Protein AF-A0A1Y6BL45-F1 (afdb_monomer_lite)

Structure (mmCIF, N/CA/C/O backbone):
data_AF-A0A1Y6BL45-F1
#
_entry.id   AF-A0A1Y6BL45-F1
#
loop_
_atom_site.group_PDB
_atom_site.id
_atom_site.type_symbol
_atom_site.label_atom_id
_atom_site.label_alt_id
_atom_site.label_comp_id
_atom_site.label_asym_id
_atom_site.label_entity_id
_atom_site.label_seq_id
_atom_site.pdbx_PDB_ins_code
_atom_site.Cartn_x
_atom_site.Cartn_y
_atom_site.Cartn_z
_atom_site.occupancy
_atom_site.B_iso_or_equiv
_atom_site.auth_seq_id
_atom_site.auth_comp_id
_atom_site.auth_asym_id
_atom_site.auth_atom_id
_atom_site.pdbx_PDB_model_num
ATOM 1 N N . MET A 1 1 ? 9.717 56.671 12.452 1.00 47.94 1 MET A N 1
ATOM 2 C CA . MET A 1 1 ? 10.800 55.775 11.996 1.00 47.94 1 MET A CA 1
ATOM 3 C C . MET A 1 1 ? 10.303 55.073 10.747 1.00 47.94 1 MET A C 1
ATOM 5 O O . MET A 1 1 ? 9.364 54.299 10.843 1.00 47.94 1 MET A O 1
ATOM 9 N N . ALA A 1 2 ? 10.832 55.448 9.584 1.00 41.75 2 ALA A N 1
ATOM 10 C CA . ALA A 1 2 ? 10.416 54.940 8.279 1.00 41.75 2 ALA A CA 1
ATOM 11 C C . ALA A 1 2 ? 11.450 53.916 7.797 1.00 41.75 2 ALA A C 1
ATOM 13 O O . ALA A 1 2 ? 12.640 54.219 7.799 1.00 41.75 2 ALA A O 1
ATOM 14 N N . TRP A 1 3 ? 11.007 52.715 7.427 1.00 51.28 3 TRP A N 1
ATOM 15 C CA . TRP A 1 3 ? 11.849 51.693 6.804 1.00 51.28 3 TRP A CA 1
ATOM 16 C C . TRP A 1 3 ? 11.371 51.496 5.368 1.00 51.28 3 TRP A C 1
ATOM 18 O O . TRP A 1 3 ? 10.239 51.081 5.127 1.00 51.28 3 TRP A O 1
ATOM 28 N N . ALA A 1 4 ? 12.232 51.873 4.424 1.00 51.47 4 ALA A N 1
ATOM 29 C CA . ALA A 1 4 ? 12.021 51.726 2.995 1.00 51.47 4 ALA A CA 1
ATOM 30 C C . ALA A 1 4 ? 12.308 50.278 2.572 1.00 51.47 4 ALA A C 1
ATOM 32 O O . ALA A 1 4 ? 13.370 49.731 2.864 1.00 51.47 4 ALA A O 1
ATOM 33 N N . CYS A 1 5 ? 11.348 49.669 1.879 1.00 54.28 5 CYS A N 1
ATOM 34 C CA . CYS A 1 5 ? 11.477 48.359 1.252 1.00 54.28 5 CYS A CA 1
ATOM 35 C C . CYS A 1 5 ? 12.236 48.520 -0.075 1.00 54.28 5 CYS A C 1
ATOM 37 O O . CYS A 1 5 ? 11.722 49.120 -1.018 1.00 54.28 5 CYS A O 1
ATOM 39 N N . GLY A 1 6 ? 13.470 48.017 -0.137 1.00 54.47 6 GLY A N 1
ATOM 40 C CA . GLY A 1 6 ? 14.256 47.937 -1.366 1.00 54.47 6 GLY A CA 1
ATOM 41 C C . GLY A 1 6 ? 13.816 46.739 -2.204 1.00 54.47 6 GLY A C 1
ATOM 42 O O . GLY A 1 6 ? 14.068 45.595 -1.839 1.00 54.47 6 GLY A O 1
ATOM 43 N N . ILE A 1 7 ? 13.147 47.017 -3.319 1.00 55.38 7 ILE A N 1
ATOM 44 C CA . ILE A 1 7 ? 12.802 46.050 -4.361 1.00 55.38 7 ILE A CA 1
ATOM 45 C C . ILE A 1 7 ? 14.032 45.880 -5.262 1.00 55.38 7 ILE A C 1
ATOM 47 O O . ILE A 1 7 ? 14.427 46.827 -5.939 1.00 55.38 7 ILE A O 1
ATOM 51 N N . SER A 1 8 ? 14.609 44.679 -5.306 1.00 60.34 8 SER A N 1
ATOM 52 C CA . SER A 1 8 ? 15.601 44.301 -6.320 1.00 60.34 8 SER A CA 1
ATOM 53 C C . SER A 1 8 ? 14.941 43.411 -7.366 1.00 60.34 8 SER A C 1
ATOM 55 O O . SER A 1 8 ? 14.660 42.239 -7.124 1.00 60.34 8 SER A O 1
ATOM 57 N N . ILE A 1 9 ? 14.685 43.997 -8.533 1.00 54.69 9 ILE A N 1
ATOM 58 C CA . ILE A 1 9 ? 14.287 43.308 -9.761 1.00 54.69 9 ILE A CA 1
ATOM 59 C C . ILE A 1 9 ? 15.569 42.805 -10.429 1.00 54.69 9 ILE A C 1
ATOM 61 O O . ILE A 1 9 ? 16.424 43.610 -10.791 1.00 54.69 9 ILE A O 1
ATOM 65 N N . ILE A 1 10 ? 15.699 41.491 -10.622 1.00 63.72 10 ILE A N 1
ATOM 66 C CA . ILE A 1 10 ? 16.719 40.914 -11.504 1.00 63.72 10 ILE A CA 1
ATOM 67 C C . ILE A 1 10 ? 16.004 40.340 -12.728 1.00 63.72 10 ILE A C 1
ATOM 69 O O . ILE A 1 10 ? 15.349 39.304 -12.661 1.00 63.72 10 ILE A O 1
ATOM 73 N N . PHE A 1 11 ? 16.140 41.053 -13.845 1.00 46.44 11 PHE A N 1
ATOM 74 C CA . PHE A 1 11 ? 15.920 40.544 -15.194 1.00 46.44 11 PHE A CA 1
ATOM 75 C C . PHE A 1 11 ? 17.144 39.713 -15.596 1.00 46.44 11 PHE A C 1
ATOM 77 O O . PHE A 1 11 ? 18.255 40.241 -15.609 1.00 46.44 11 PHE A O 1
ATOM 84 N N . VAL A 1 12 ? 16.951 38.453 -15.988 1.00 56.84 12 VAL A N 1
ATOM 85 C CA . VAL A 1 12 ? 17.908 37.756 -16.858 1.00 56.84 12 VAL A CA 1
ATOM 86 C C . VAL A 1 12 ? 17.166 37.254 -18.085 1.00 56.84 12 VAL A C 1
ATOM 88 O O . VAL A 1 12 ? 16.150 36.568 -18.009 1.00 56.84 12 VAL A O 1
ATOM 91 N N . ILE A 1 13 ? 17.696 37.710 -19.209 1.00 52.06 13 ILE A N 1
ATOM 92 C CA . ILE A 1 13 ? 17.198 37.630 -20.570 1.00 52.06 13 ILE A CA 1
ATOM 93 C C . ILE A 1 13 ? 17.824 36.404 -21.252 1.00 52.06 13 ILE A C 1
ATOM 95 O O . ILE A 1 13 ? 19.014 36.150 -21.101 1.00 52.06 13 ILE A O 1
ATOM 99 N N . SER A 1 14 ? 16.990 35.717 -22.033 1.00 46.16 14 SER A N 1
ATOM 100 C CA . SER A 1 14 ? 17.266 34.941 -23.251 1.00 46.16 14 SER A CA 1
ATOM 101 C C . SER A 1 14 ? 18.351 33.862 -23.270 1.00 46.16 14 SER A C 1
ATOM 103 O O . SER A 1 14 ? 19.547 34.128 -23.252 1.00 46.16 14 SER A O 1
ATOM 105 N N . SER A 1 15 ? 17.916 32.654 -23.630 1.00 50.69 15 SER A N 1
ATOM 106 C CA . SER A 1 15 ? 18.547 31.898 -24.718 1.00 50.69 15 SER A CA 1
ATOM 107 C C . SER A 1 15 ? 17.477 31.090 -25.451 1.00 50.69 15 SER A C 1
ATOM 109 O O . SER A 1 15 ? 16.993 30.072 -24.966 1.00 50.69 15 SER A O 1
ATOM 111 N N . LEU A 1 16 ? 17.080 31.609 -26.615 1.00 48.19 16 LEU A N 1
ATOM 112 C CA . LEU A 1 16 ? 16.319 30.904 -27.641 1.00 48.19 16 LEU A CA 1
ATOM 113 C C . LEU A 1 16 ? 17.172 29.727 -28.128 1.00 48.19 16 LEU A C 1
ATOM 115 O O . LEU A 1 16 ? 18.200 29.934 -28.768 1.00 48.19 16 LEU A O 1
ATOM 119 N N . SER A 1 17 ? 16.761 28.504 -27.801 1.00 57.09 17 SER A N 1
ATOM 120 C CA . SER A 1 17 ? 17.328 27.297 -28.398 1.00 57.09 17 SER A CA 1
ATOM 121 C C . SER A 1 17 ? 16.535 26.981 -29.662 1.00 57.09 17 SER A C 1
ATOM 123 O O . SER A 1 17 ? 15.320 26.780 -29.618 1.00 57.09 17 SER A O 1
ATOM 125 N N . ALA A 1 18 ? 17.222 27.038 -30.799 1.00 48.94 18 ALA A N 1
ATOM 126 C CA . ALA A 1 18 ? 16.671 26.772 -32.115 1.00 48.94 18 ALA A CA 1
ATOM 127 C C . ALA A 1 18 ? 16.212 25.307 -32.220 1.00 48.94 18 ALA A C 1
ATOM 129 O O . ALA A 1 18 ? 17.002 24.382 -32.037 1.00 48.94 18 ALA A O 1
ATOM 130 N N . CYS A 1 19 ? 14.932 25.111 -32.542 1.00 42.84 19 CYS A N 1
ATOM 131 C CA . CYS A 1 19 ? 14.396 23.833 -32.994 1.00 42.84 19 CYS A CA 1
ATOM 132 C C . CYS A 1 19 ? 14.980 23.514 -34.375 1.00 42.84 19 CYS A C 1
ATOM 134 O O . CYS A 1 19 ? 14.659 24.182 -35.355 1.00 42.84 19 CYS A O 1
ATOM 136 N N . SER A 1 20 ? 15.836 22.497 -34.445 1.00 54.06 20 SER A N 1
ATOM 137 C CA . SER A 1 20 ? 16.185 21.837 -35.700 1.00 54.06 20 SER A CA 1
ATOM 138 C C . SER A 1 20 ? 15.159 20.731 -35.933 1.00 54.06 20 SER A C 1
ATOM 140 O O . SER A 1 20 ? 15.183 19.708 -35.249 1.00 54.06 20 SER A O 1
ATOM 142 N N . SER A 1 21 ? 14.222 20.963 -36.851 1.00 48.97 21 SER A N 1
ATOM 143 C CA . SER A 1 21 ? 13.273 19.952 -37.314 1.00 48.97 21 SER A CA 1
ATOM 144 C C . SER A 1 21 ? 14.018 18.921 -38.157 1.00 48.97 21 SER A C 1
ATOM 146 O O . SER A 1 21 ? 14.337 19.172 -39.316 1.00 48.97 21 SER A O 1
ATOM 148 N N . GLN A 1 22 ? 14.320 17.769 -37.562 1.00 52.94 22 GLN A N 1
ATOM 149 C CA . GLN A 1 22 ? 14.785 16.595 -38.288 1.00 52.94 22 GLN A CA 1
ATOM 150 C C . GLN A 1 22 ? 13.565 15.732 -38.619 1.00 52.94 22 GLN A C 1
ATOM 152 O O . GLN A 1 22 ? 13.025 15.022 -37.771 1.00 52.94 22 GLN A O 1
ATOM 157 N N . GLU A 1 23 ? 13.100 15.872 -39.857 1.00 48.44 23 GLU A N 1
ATOM 158 C CA . GLU A 1 23 ? 12.029 15.085 -40.459 1.00 48.44 23 GLU A CA 1
ATOM 159 C C . GLU A 1 23 ? 12.458 13.611 -40.474 1.00 48.44 23 GLU A C 1
ATOM 161 O O . GLU A 1 23 ? 13.410 13.227 -41.153 1.00 48.44 23 GLU A O 1
ATOM 166 N N . SER A 1 24 ? 11.823 12.803 -39.627 1.00 60.31 24 SER A N 1
ATOM 167 C CA . SER A 1 24 ? 12.041 11.357 -39.589 1.00 60.31 24 SER A CA 1
ATOM 168 C C . SER A 1 24 ? 11.111 10.703 -40.613 1.00 60.31 24 SER A C 1
ATOM 170 O O . SER A 1 24 ? 9.937 11.080 -40.660 1.00 60.31 24 SER A O 1
ATOM 172 N N . PRO A 1 25 ? 11.590 9.752 -41.433 1.00 69.50 25 PRO A N 1
ATOM 173 C CA . PRO A 1 25 ? 10.725 9.046 -42.369 1.00 69.50 25 PRO A CA 1
ATOM 174 C C . PRO A 1 25 ? 9.651 8.245 -41.610 1.00 69.50 25 PRO A C 1
ATOM 176 O O . PRO A 1 25 ? 9.906 7.794 -40.487 1.00 69.50 25 PRO A O 1
ATOM 179 N N . PRO A 1 26 ? 8.450 8.083 -42.193 1.00 69.25 26 PRO A N 1
ATOM 180 C CA . PRO A 1 26 ? 7.368 7.341 -41.561 1.00 69.25 26 PRO A CA 1
ATOM 181 C C . PRO A 1 26 ? 7.764 5.866 -41.368 1.00 69.25 26 PRO A C 1
ATOM 183 O O . PRO A 1 26 ? 8.442 5.303 -42.230 1.00 69.25 26 PRO A O 1
ATOM 186 N N . PRO A 1 27 ? 7.364 5.235 -40.250 1.00 63.47 27 PRO A N 1
ATOM 187 C CA . PRO A 1 27 ? 7.584 3.812 -40.040 1.00 63.47 27 PRO A CA 1
ATOM 188 C C . PRO A 1 27 ? 6.750 2.996 -41.034 1.00 63.47 27 PRO A C 1
ATOM 190 O O . PRO A 1 27 ? 5.564 3.265 -41.221 1.00 63.47 27 PRO A O 1
ATOM 193 N N . GLU A 1 28 ? 7.381 2.003 -41.660 1.00 60.72 28 GLU A N 1
ATOM 194 C CA . GLU A 1 28 ? 6.700 0.984 -42.460 1.00 60.72 28 GLU A CA 1
ATOM 195 C C . GLU A 1 28 ? 5.692 0.229 -41.581 1.00 60.72 28 GLU A C 1
ATOM 197 O O . GLU A 1 28 ? 6.029 -0.271 -40.504 1.00 60.72 28 GLU A O 1
ATOM 202 N N . GLU A 1 29 ? 4.438 0.184 -42.029 1.00 61.09 29 GLU A N 1
ATOM 203 C CA . GLU A 1 29 ? 3.384 -0.595 -41.390 1.00 61.09 29 GLU A CA 1
ATOM 204 C C . GLU A 1 29 ? 3.680 -2.097 -41.550 1.00 61.09 29 GLU A C 1
ATOM 206 O O . GLU A 1 29 ? 3.978 -2.547 -42.660 1.00 61.09 29 GLU A O 1
ATOM 211 N N . PRO A 1 30 ? 3.583 -2.909 -40.483 1.00 48.97 30 PRO A N 1
ATOM 212 C CA . PRO A 1 30 ? 3.602 -4.354 -40.629 1.00 48.97 30 PRO A CA 1
ATOM 213 C C . PRO A 1 30 ? 2.316 -4.811 -41.327 1.00 48.97 30 PRO A C 1
ATOM 215 O O . PRO A 1 30 ? 1.214 -4.639 -40.805 1.00 48.97 30 PRO A O 1
ATOM 218 N N . SER A 1 31 ? 2.472 -5.408 -42.509 1.00 51.44 31 SER A N 1
ATOM 219 C CA . SER A 1 31 ? 1.412 -6.108 -43.229 1.00 51.44 31 SER A CA 1
ATOM 220 C C . SER A 1 31 ? 0.860 -7.239 -42.362 1.00 51.44 31 SER A C 1
ATOM 222 O O . SER A 1 31 ? 1.587 -8.165 -42.002 1.00 51.44 31 SER A O 1
ATOM 224 N N . PHE A 1 32 ? -0.421 -7.139 -42.017 1.00 49.56 32 PHE A N 1
ATOM 225 C CA . PHE A 1 32 ? -1.163 -8.128 -41.244 1.00 49.56 32 PHE A CA 1
ATOM 226 C C . PHE A 1 32 ? -1.849 -9.098 -42.216 1.00 49.56 32 PHE A C 1
ATOM 228 O O . PHE A 1 32 ? -3.053 -9.022 -42.438 1.00 49.56 32 PHE A O 1
ATOM 235 N N . GLU A 1 33 ? -1.065 -9.971 -42.839 1.00 54.59 33 GLU A N 1
ATOM 236 C CA . GLU A 1 33 ? -1.575 -11.157 -43.526 1.00 54.59 33 GLU A CA 1
ATOM 237 C C . GLU A 1 33 ? -0.877 -12.380 -42.922 1.00 54.59 33 GLU A C 1
ATOM 239 O O . GLU A 1 33 ? 0.324 -12.351 -42.658 1.00 54.59 33 GLU A O 1
ATOM 244 N N . ASP A 1 34 ? -1.681 -13.415 -42.681 1.00 49.78 34 ASP A N 1
ATOM 245 C CA . ASP A 1 34 ? -1.347 -14.744 -42.163 1.00 49.78 34 ASP A CA 1
ATOM 246 C C . ASP A 1 34 ? -1.156 -14.887 -40.642 1.00 49.78 34 ASP A C 1
ATOM 248 O O . ASP A 1 34 ? -0.055 -14.779 -40.106 1.00 49.78 34 ASP A O 1
ATOM 252 N N . LEU A 1 35 ? -2.249 -15.236 -39.945 1.00 47.53 35 LEU A N 1
ATOM 253 C CA . LEU A 1 35 ? -2.352 -16.491 -39.175 1.00 47.53 35 LEU A CA 1
ATOM 254 C C . LEU A 1 35 ? -3.764 -16.641 -38.585 1.00 47.53 35 LEU A C 1
ATOM 256 O O . LEU A 1 35 ? -4.031 -16.348 -37.419 1.00 47.53 35 LEU A O 1
ATOM 260 N N . ASP A 1 36 ? -4.660 -17.121 -39.442 1.00 45.19 36 ASP A N 1
ATOM 261 C CA . ASP A 1 36 ? -5.840 -17.876 -39.039 1.00 45.19 36 ASP A CA 1
ATOM 262 C C . ASP A 1 36 ? -5.438 -19.235 -38.434 1.00 45.19 36 ASP A C 1
ATOM 264 O O . ASP A 1 36 ? -4.413 -19.819 -38.790 1.00 45.19 36 ASP A O 1
ATOM 268 N N . ALA A 1 37 ? -6.347 -19.756 -37.606 1.00 46.09 37 ALA A N 1
ATOM 269 C CA . ALA A 1 37 ? -6.476 -21.141 -37.144 1.00 46.09 37 ALA A CA 1
ATOM 270 C C . ALA A 1 37 ? -5.586 -21.611 -35.974 1.00 46.09 37 ALA A C 1
ATOM 272 O O . ALA A 1 37 ? -4.459 -22.062 -36.151 1.00 46.09 37 ALA A O 1
ATOM 273 N N . ALA A 1 38 ? -6.189 -21.648 -34.780 1.00 42.09 38 ALA A N 1
ATOM 274 C CA . ALA A 1 38 ? -6.326 -22.882 -33.995 1.00 42.09 38 ALA A CA 1
ATOM 275 C C . ALA A 1 38 ? -7.310 -22.648 -32.837 1.00 42.09 38 ALA A C 1
ATOM 277 O O . ALA A 1 38 ? -6.950 -22.261 -31.727 1.00 42.09 38 ALA A O 1
ATOM 278 N N . GLU A 1 39 ? -8.580 -22.860 -33.157 1.00 48.09 39 GLU A N 1
ATOM 279 C CA . GLU A 1 39 ? -9.655 -23.166 -32.227 1.00 48.09 39 GLU A CA 1
ATOM 280 C C . GLU A 1 39 ? -9.475 -24.622 -31.774 1.00 48.09 39 GLU A C 1
ATOM 282 O O . GLU A 1 39 ? -9.630 -25.531 -32.581 1.00 48.09 39 GLU A O 1
ATOM 287 N N . GLU A 1 40 ? -9.149 -24.855 -30.503 1.00 47.88 40 GLU A N 1
ATOM 288 C CA . GLU A 1 40 ? -9.497 -26.108 -29.828 1.00 47.88 40 GLU A CA 1
ATOM 289 C C . GLU A 1 40 ? -10.060 -25.774 -28.447 1.00 47.88 40 GLU A C 1
ATOM 291 O O . GLU A 1 40 ? -9.379 -25.275 -27.549 1.00 47.88 40 GLU A O 1
ATOM 296 N N . ALA A 1 41 ? -11.366 -25.995 -28.334 1.00 40.09 41 ALA A N 1
ATOM 297 C CA . ALA A 1 41 ? -12.114 -25.994 -27.097 1.00 40.09 41 ALA A CA 1
ATOM 298 C C . ALA A 1 41 ? -11.750 -27.241 -26.282 1.00 40.09 41 ALA A C 1
ATOM 300 O O . ALA A 1 41 ? -11.795 -28.353 -26.804 1.00 40.09 41 ALA A O 1
ATOM 301 N N . ASP A 1 42 ? -11.456 -27.056 -24.997 1.00 40.66 42 ASP A N 1
ATOM 302 C CA . ASP A 1 42 ? -11.377 -28.146 -24.025 1.00 40.66 42 ASP A CA 1
ATOM 303 C C . ASP A 1 42 ? -12.703 -28.200 -23.236 1.00 40.66 42 ASP A C 1
ATOM 305 O O . ASP A 1 42 ? -13.022 -27.242 -22.518 1.00 40.66 42 ASP A O 1
ATOM 309 N N . PRO A 1 43 ? -13.533 -29.251 -23.394 1.00 48.94 43 PRO A N 1
ATOM 310 C CA . PRO A 1 43 ? -14.798 -29.396 -22.697 1.00 48.94 43 PRO A CA 1
ATOM 311 C C . PRO A 1 43 ? -14.617 -30.334 -21.501 1.00 48.94 43 PRO A C 1
ATOM 313 O O . PRO A 1 43 ? -14.815 -31.542 -21.615 1.00 48.94 43 PRO A O 1
ATOM 316 N N . LEU A 1 44 ? -14.260 -29.800 -20.334 1.00 39.53 44 LEU A N 1
ATOM 317 C CA . LEU A 1 44 ? -14.290 -30.586 -19.098 1.00 39.53 44 LEU A CA 1
ATOM 318 C C . LEU A 1 44 ? -14.370 -29.688 -17.865 1.00 39.53 44 LEU A C 1
ATOM 320 O O . LEU A 1 44 ? -13.356 -29.277 -17.310 1.00 39.53 44 LEU A O 1
ATOM 324 N N . LEU A 1 45 ? -15.606 -29.379 -17.464 1.00 39.59 45 LEU A N 1
ATOM 325 C CA . LEU A 1 45 ? -16.091 -29.349 -16.075 1.00 39.59 45 LEU A CA 1
ATOM 326 C C . LEU A 1 45 ? -17.556 -28.883 -16.080 1.00 39.59 45 LEU A C 1
ATOM 328 O O . LEU A 1 45 ? -17.900 -27.798 -15.615 1.00 39.59 45 LEU A O 1
ATOM 332 N N . GLU A 1 46 ? -18.425 -29.723 -16.641 1.00 41.88 46 GLU A N 1
ATOM 333 C CA . GLU A 1 46 ? -19.789 -29.808 -16.130 1.00 41.88 46 GLU A CA 1
ATOM 334 C C . GLU A 1 46 ? -19.762 -30.560 -14.791 1.00 41.88 46 GLU A C 1
ATOM 336 O O . GLU A 1 46 ? -18.907 -31.417 -14.564 1.00 41.88 46 GLU A O 1
ATOM 341 N N . ASP A 1 47 ? -20.746 -30.235 -13.955 1.00 40.88 47 ASP A N 1
ATOM 342 C CA . ASP A 1 47 ? -21.228 -31.031 -12.825 1.00 40.88 47 ASP A CA 1
ATOM 343 C C . ASP A 1 47 ? -20.644 -30.746 -11.428 1.00 40.88 47 ASP A C 1
ATOM 345 O O . ASP A 1 47 ? -19.901 -31.540 -10.863 1.00 40.88 47 ASP A O 1
ATOM 349 N N . ILE A 1 48 ? -21.057 -29.614 -10.833 1.00 41.72 48 ILE A N 1
ATOM 350 C CA . ILE A 1 48 ? -21.473 -29.555 -9.414 1.00 41.72 48 ILE A CA 1
ATOM 351 C C . ILE A 1 48 ? -22.642 -28.562 -9.304 1.00 41.72 48 ILE A C 1
ATOM 353 O O . ILE A 1 48 ? -22.534 -27.470 -8.743 1.00 41.72 48 ILE A O 1
ATOM 357 N N . THR A 1 49 ? -23.784 -28.930 -9.873 1.00 39.19 49 THR A N 1
ATOM 358 C CA . THR A 1 49 ? -25.083 -28.405 -9.439 1.00 39.19 49 THR A CA 1
ATOM 359 C C . THR A 1 49 ? -25.750 -29.471 -8.597 1.00 39.19 49 THR A C 1
ATOM 361 O O . THR A 1 49 ? -26.619 -30.174 -9.087 1.00 39.19 49 THR A O 1
ATOM 364 N N . GLU A 1 50 ? -25.366 -29.582 -7.326 1.00 36.06 50 GLU A N 1
ATOM 365 C CA . GLU A 1 50 ? -26.231 -30.214 -6.334 1.00 36.06 50 GLU A CA 1
ATOM 366 C C . GLU A 1 50 ? -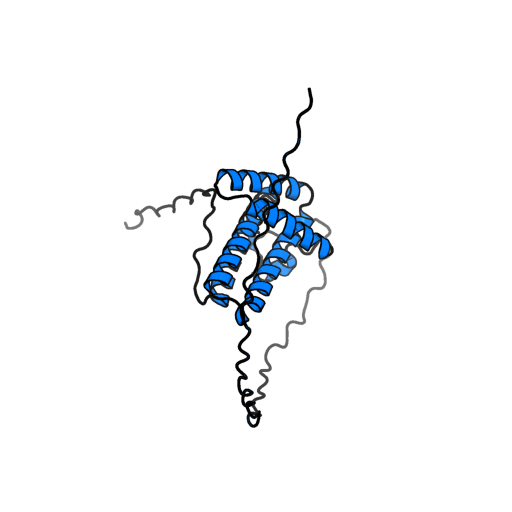25.907 -29.744 -4.908 1.00 36.06 50 GLU A C 1
ATOM 368 O O . GLU A 1 50 ? -24.796 -29.872 -4.401 1.00 36.06 50 GLU A O 1
ATOM 373 N N . THR A 1 51 ? -26.963 -29.250 -4.258 1.00 37.31 51 THR A N 1
ATOM 374 C CA . THR A 1 51 ? -27.186 -29.297 -2.806 1.00 37.31 51 THR A CA 1
ATOM 375 C C . THR A 1 51 ? -26.454 -28.287 -1.911 1.00 37.31 51 THR A C 1
ATOM 377 O O . THR A 1 51 ? -25.545 -28.641 -1.174 1.00 37.31 51 THR A O 1
ATOM 380 N N . VAL A 1 52 ? -26.988 -27.060 -1.818 1.00 33.00 52 VAL A N 1
ATOM 381 C CA . VAL A 1 52 ? -27.169 -26.390 -0.509 1.00 33.00 52 VAL A CA 1
ATOM 382 C C . VAL A 1 52 ? -28.528 -25.685 -0.505 1.00 33.00 52 VAL A C 1
ATOM 384 O O . VAL A 1 52 ? -28.653 -24.488 -0.747 1.00 33.00 52 VAL A O 1
ATOM 387 N N . THR A 1 53 ? -29.581 -26.459 -0.253 1.00 34.94 53 THR A N 1
ATOM 388 C CA . THR A 1 53 ? -30.774 -25.939 0.422 1.00 34.94 53 THR A CA 1
ATOM 389 C C . THR A 1 53 ? -30.677 -26.324 1.894 1.00 34.94 53 THR A C 1
ATOM 391 O O . THR A 1 53 ? -30.196 -27.404 2.221 1.00 34.94 53 THR A O 1
ATOM 394 N N . SER A 1 54 ? -31.192 -25.445 2.753 1.00 31.19 54 SER A N 1
ATOM 395 C CA . SER A 1 54 ? -31.383 -25.619 4.199 1.00 31.19 54 SER A CA 1
ATOM 396 C C . SER A 1 54 ? -30.179 -25.311 5.094 1.00 31.19 54 SER A C 1
ATOM 398 O O . SER A 1 54 ? -29.201 -26.047 5.154 1.00 31.19 54 SER A O 1
ATOM 400 N N . GLY A 1 55 ? -30.314 -24.227 5.859 1.00 29.25 55 GLY A N 1
ATOM 401 C CA . GLY A 1 55 ? -29.398 -23.878 6.941 1.00 29.25 55 GLY A CA 1
ATOM 402 C C . GLY A 1 55 ? -29.524 -22.439 7.429 1.00 29.25 55 GLY A C 1
ATOM 403 O O . GLY A 1 55 ? -28.516 -21.818 7.740 1.00 29.25 55 GLY A O 1
ATOM 404 N N . ALA A 1 56 ? -30.736 -21.878 7.467 1.00 39.22 56 ALA A N 1
ATOM 405 C CA . ALA A 1 56 ? -30.991 -20.659 8.225 1.00 39.22 56 ALA A CA 1
ATOM 406 C C . ALA A 1 56 ? -30.928 -21.002 9.722 1.00 39.22 56 ALA A C 1
ATOM 408 O O . ALA A 1 56 ? -31.954 -21.275 10.337 1.00 39.22 56 ALA A O 1
ATOM 409 N N . ASN A 1 57 ? -29.718 -21.024 10.280 1.00 34.25 57 ASN A N 1
ATOM 410 C CA . ASN A 1 57 ? -29.505 -21.041 11.720 1.00 34.25 57 ASN A CA 1
ATOM 411 C C . ASN A 1 57 ? -29.133 -19.627 12.169 1.00 34.25 57 ASN A C 1
ATOM 413 O O . ASN A 1 57 ? -28.311 -18.944 11.563 1.00 34.25 57 ASN A O 1
ATOM 417 N N . ASN A 1 58 ? -29.855 -19.179 13.186 1.00 41.94 58 ASN A N 1
ATOM 418 C CA . ASN A 1 58 ? -30.087 -17.793 13.567 1.00 41.94 58 ASN A CA 1
ATOM 419 C C . ASN A 1 58 ? -29.134 -17.311 14.667 1.00 41.94 58 ASN A C 1
ATOM 421 O O . ASN A 1 58 ? -29.497 -16.439 15.447 1.00 41.94 58 ASN A O 1
ATOM 425 N N . ASP A 1 59 ? -27.919 -17.844 14.729 1.00 33.66 59 ASP A N 1
ATOM 426 C CA . ASP A 1 59 ? -26.986 -17.549 15.810 1.00 33.66 59 ASP A CA 1
ATOM 427 C C . ASP A 1 59 ? -25.648 -17.155 15.187 1.00 33.66 59 ASP A C 1
ATOM 429 O O . ASP A 1 59 ? -25.158 -17.837 14.293 1.00 33.66 59 ASP A O 1
ATOM 433 N N . GLY A 1 60 ? -25.098 -16.006 15.591 1.00 37.28 60 GLY A N 1
ATOM 434 C CA . GLY A 1 60 ? -23.889 -15.398 15.027 1.00 37.28 60 GLY A CA 1
ATOM 435 C C . GLY A 1 60 ? -22.629 -16.237 15.237 1.00 37.28 60 GLY A C 1
ATOM 436 O O . GLY A 1 60 ? -21.766 -15.882 16.038 1.00 37.28 60 GLY A O 1
ATOM 437 N N . GLU A 1 61 ? -22.528 -17.342 14.509 1.00 34.44 61 GLU A N 1
ATOM 438 C CA . GLU A 1 61 ? -21.415 -18.271 14.553 1.00 34.44 61 GLU A CA 1
ATOM 439 C C . GLU A 1 61 ? -20.237 -17.687 13.766 1.00 34.44 61 GLU A C 1
ATOM 441 O O . GLU A 1 61 ? -20.272 -17.468 12.552 1.00 34.44 61 GLU A O 1
ATOM 446 N N . ILE A 1 62 ? -19.190 -17.351 14.513 1.00 37.56 62 ILE A N 1
ATOM 447 C CA . ILE A 1 62 ? -17.928 -16.829 14.004 1.00 37.56 62 ILE A CA 1
ATOM 448 C C . ILE A 1 62 ? -17.191 -18.001 13.356 1.00 37.56 62 ILE A C 1
ATOM 450 O O . ILE A 1 62 ? -16.660 -18.863 14.049 1.00 37.56 62 ILE A O 1
ATOM 454 N N . ILE A 1 63 ? -17.150 -18.038 12.024 1.00 41.97 63 ILE A N 1
ATOM 455 C CA . ILE A 1 63 ? -16.405 -19.074 11.300 1.00 41.97 63 ILE A CA 1
ATOM 456 C C . ILE A 1 63 ? -14.903 -18.888 11.562 1.00 41.97 63 ILE A C 1
ATOM 458 O O . ILE A 1 63 ? -14.355 -17.795 11.362 1.00 41.97 63 ILE A O 1
ATOM 462 N N . HIS A 1 64 ? -14.241 -19.955 12.012 1.00 35.53 64 HIS A N 1
ATOM 463 C CA . HIS A 1 64 ? -12.835 -19.923 12.392 1.00 35.53 64 HIS A CA 1
ATOM 464 C C . HIS A 1 64 ? -11.899 -19.843 11.164 1.00 35.53 64 HIS A C 1
ATOM 466 O O . HIS A 1 64 ? -12.163 -20.462 10.133 1.00 35.53 64 HIS A O 1
ATOM 472 N N . PRO A 1 65 ? -10.792 -19.072 11.237 1.00 38.22 65 PRO A N 1
ATOM 473 C CA . PRO A 1 65 ? -9.926 -18.779 10.085 1.00 38.22 65 PRO A CA 1
ATOM 474 C C . PRO A 1 65 ? -9.164 -19.983 9.517 1.00 38.22 65 PRO A C 1
ATOM 476 O O . PRO A 1 65 ? -8.603 -19.892 8.428 1.00 38.22 65 PRO A O 1
ATOM 479 N N . GLU A 1 66 ? -9.105 -21.076 10.268 1.00 37.06 66 GLU A N 1
ATOM 480 C CA . GLU A 1 66 ? -8.268 -22.242 9.983 1.00 37.06 66 GLU A CA 1
ATOM 481 C C . GLU A 1 66 ? -8.915 -23.177 8.943 1.00 37.06 66 GLU A C 1
ATOM 483 O O . GLU A 1 66 ? -8.220 -23.963 8.305 1.00 37.06 66 GLU A O 1
ATOM 488 N N . ASP A 1 67 ? -10.214 -22.999 8.677 1.00 40.75 67 ASP A N 1
ATOM 489 C CA . ASP A 1 67 ? -11.009 -23.824 7.758 1.00 40.75 67 ASP A CA 1
ATOM 490 C C . ASP A 1 67 ? -11.178 -23.216 6.343 1.00 40.75 67 ASP A C 1
ATOM 492 O O . ASP A 1 67 ? -11.935 -23.734 5.518 1.00 40.75 67 ASP A O 1
ATOM 496 N N . MET A 1 68 ? -10.513 -22.096 6.016 1.00 42.03 68 MET A N 1
ATOM 497 C CA . MET A 1 68 ? -10.832 -21.304 4.811 1.00 42.03 68 MET A CA 1
ATOM 498 C C . MET A 1 68 ? -9.822 -21.427 3.653 1.00 42.03 68 MET A C 1
ATOM 500 O O . MET A 1 68 ? -8.614 -21.269 3.814 1.00 42.03 68 MET A O 1
ATOM 504 N N . LYS A 1 69 ? -10.337 -21.638 2.428 1.00 44.78 69 LYS A N 1
ATOM 505 C CA . LYS A 1 69 ? -9.546 -21.768 1.183 1.00 44.78 69 LYS A CA 1
ATOM 506 C C . LYS A 1 69 ? -8.989 -20.413 0.678 1.00 44.78 69 LYS A C 1
ATOM 508 O O . LYS A 1 69 ? -9.570 -19.368 0.960 1.00 44.78 69 LYS A O 1
ATOM 513 N N . PRO A 1 70 ? -7.932 -20.374 -0.156 1.00 43.62 70 PRO A N 1
ATOM 514 C CA . PRO A 1 70 ? -7.268 -19.124 -0.577 1.00 43.62 70 PRO A CA 1
ATOM 515 C C . PRO A 1 70 ? -8.126 -18.105 -1.359 1.00 43.62 70 PRO A C 1
ATOM 517 O O . PRO A 1 70 ? -7.850 -16.909 -1.322 1.00 43.62 70 PRO A O 1
ATOM 520 N N . TRP A 1 71 ? -9.197 -18.528 -2.040 1.00 43.75 71 TRP A N 1
ATOM 521 C CA . TRP A 1 71 ? -10.101 -17.623 -2.776 1.00 43.75 71 TRP A CA 1
ATOM 522 C C . TRP A 1 71 ? -11.119 -16.892 -1.874 1.00 43.75 71 TRP A C 1
ATOM 524 O O . TRP A 1 71 ? -11.835 -15.995 -2.325 1.00 43.75 71 TRP A O 1
ATOM 534 N N . THR A 1 72 ? -11.131 -17.205 -0.575 1.00 44.06 72 THR A N 1
ATOM 535 C CA . THR A 1 72 ? -12.038 -16.633 0.439 1.00 44.06 72 THR A CA 1
ATOM 536 C C . THR A 1 72 ? -11.703 -15.178 0.801 1.00 44.06 72 THR A C 1
ATOM 538 O O . THR A 1 72 ? -12.486 -14.505 1.469 1.00 44.06 72 THR A O 1
ATOM 541 N N . LEU A 1 73 ? -10.609 -14.617 0.268 1.00 43.28 73 LEU A N 1
ATOM 542 C CA . LEU A 1 73 ? -10.342 -13.169 0.280 1.00 43.28 73 LEU A CA 1
ATOM 543 C C . LEU A 1 73 ? -11.492 -12.356 -0.339 1.00 43.28 73 LEU A C 1
ATOM 545 O O . LEU A 1 73 ? -11.751 -11.232 0.083 1.00 43.28 73 LEU A O 1
ATOM 549 N N . LYS A 1 74 ? -12.230 -12.954 -1.284 1.00 43.09 74 LYS A N 1
ATOM 550 C CA . LYS A 1 74 ? -13.432 -12.368 -1.893 1.00 43.09 74 LYS A CA 1
ATOM 551 C C . LYS A 1 74 ? -14.641 -12.336 -0.942 1.00 43.09 74 LYS A C 1
ATOM 553 O O . LYS A 1 74 ? -15.578 -11.589 -1.195 1.00 43.09 74 LYS A O 1
ATOM 558 N N . ALA A 1 75 ? -14.623 -13.121 0.138 1.00 39.34 75 ALA A N 1
ATOM 559 C CA . ALA A 1 75 ? -15.714 -13.239 1.108 1.00 39.34 75 ALA A CA 1
ATOM 560 C C . ALA A 1 75 ? -15.394 -12.591 2.469 1.00 39.34 75 ALA A C 1
ATOM 562 O O . ALA A 1 75 ? -16.307 -12.153 3.163 1.00 39.34 75 ALA A O 1
ATOM 563 N N . MET A 1 76 ? -14.115 -12.476 2.849 1.00 41.34 76 MET A N 1
ATOM 564 C CA . MET A 1 76 ? -13.743 -12.144 4.229 1.00 41.34 76 MET A CA 1
ATOM 565 C C . MET A 1 76 ? -14.070 -10.716 4.690 1.00 41.34 76 MET A C 1
ATOM 567 O O . MET A 1 76 ? -14.132 -10.505 5.898 1.00 41.34 76 MET A O 1
ATOM 571 N N . VAL A 1 77 ? -14.300 -9.741 3.801 1.00 47.69 77 VAL A N 1
ATOM 572 C CA . VAL A 1 77 ? -14.667 -8.370 4.224 1.00 47.69 77 VAL A CA 1
ATOM 573 C C . VAL A 1 77 ? -15.536 -7.624 3.191 1.00 47.69 77 VAL A C 1
ATOM 575 O O . VAL A 1 77 ? -15.443 -6.417 3.005 1.00 47.69 77 VAL A O 1
ATOM 578 N N . MET A 1 78 ? -16.422 -8.334 2.493 1.00 49.16 78 MET A N 1
ATOM 579 C CA . MET A 1 78 ? -17.391 -7.711 1.569 1.00 49.16 78 MET A CA 1
ATOM 580 C C . MET A 1 78 ? -18.798 -7.612 2.180 1.00 49.16 78 MET A C 1
ATOM 582 O O . MET A 1 78 ? -19.792 -7.581 1.462 1.00 49.16 78 MET A O 1
ATOM 586 N N . THR A 1 79 ? -18.909 -7.582 3.511 1.00 48.56 79 THR A N 1
ATOM 587 C CA . THR A 1 79 ? -20.201 -7.473 4.214 1.00 48.56 79 THR A CA 1
ATOM 588 C C . THR A 1 79 ? -20.686 -6.028 4.349 1.00 48.56 79 THR A C 1
ATOM 590 O O . THR A 1 79 ? -21.882 -5.789 4.494 1.00 48.56 79 THR A O 1
ATOM 593 N N . ALA A 1 80 ? -19.779 -5.050 4.265 1.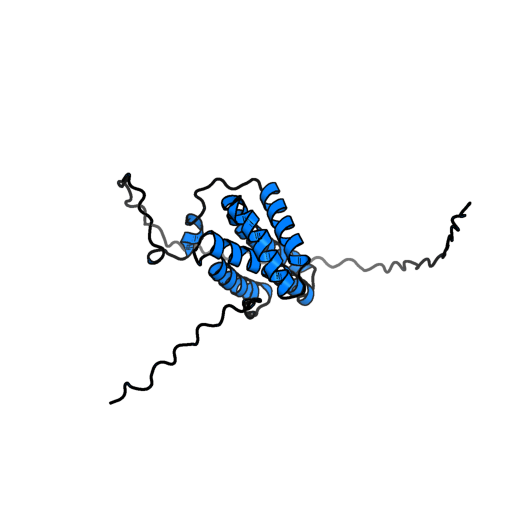00 59.84 80 ALA A N 1
ATOM 594 C CA . ALA A 1 80 ? -20.102 -3.628 4.295 1.00 59.84 80 ALA A CA 1
ATOM 595 C C . ALA A 1 80 ? -20.100 -3.033 2.882 1.00 59.84 80 ALA A C 1
ATOM 597 O O . ALA A 1 80 ? -19.211 -3.318 2.078 1.00 59.84 80 ALA A O 1
ATOM 598 N N . LYS A 1 81 ? -21.069 -2.156 2.593 1.00 77.56 81 LYS A N 1
ATOM 599 C CA . LYS A 1 81 ? -21.152 -1.439 1.315 1.00 77.56 81 LYS A CA 1
ATOM 600 C C . LYS A 1 81 ? -19.834 -0.702 1.042 1.00 77.56 81 LYS A C 1
ATOM 602 O O . LYS A 1 81 ? -19.400 0.109 1.859 1.00 77.56 81 LYS A O 1
ATOM 607 N N . LYS A 1 82 ? -19.224 -0.976 -0.116 1.00 81.81 82 LYS A N 1
ATOM 608 C CA . LYS A 1 82 ? -18.020 -0.282 -0.590 1.00 81.81 82 LYS A CA 1
ATOM 609 C C . LYS A 1 82 ? -18.273 1.239 -0.617 1.00 81.81 82 LYS A C 1
ATOM 611 O O . LYS A 1 82 ? -19.275 1.652 -1.213 1.00 81.81 82 LYS A O 1
ATOM 616 N N . PRO A 1 83 ? -17.402 2.066 -0.007 1.00 87.69 83 PRO A N 1
ATOM 617 C CA . PRO A 1 83 ? -17.470 3.518 -0.139 1.00 87.69 83 PRO A CA 1
ATOM 618 C C . PRO A 1 83 ? -17.352 3.969 -1.605 1.00 87.69 83 PRO A C 1
ATOM 620 O O . PRO A 1 83 ? -16.778 3.238 -2.421 1.00 87.69 83 PRO A O 1
ATOM 623 N N . PRO A 1 84 ? -17.851 5.167 -1.952 1.00 91.19 84 PRO A N 1
ATOM 624 C CA . PRO A 1 84 ? -17.612 5.769 -3.261 1.00 91.19 84 PRO A CA 1
ATOM 625 C C . PRO A 1 84 ? -16.117 5.834 -3.588 1.00 91.19 84 PRO A C 1
ATOM 627 O O . PRO A 1 84 ? -15.273 5.974 -2.697 1.00 91.19 84 PRO A O 1
ATOM 630 N N . GLU A 1 85 ? -15.774 5.731 -4.869 1.00 89.44 85 GLU A N 1
ATOM 631 C CA . GLU A 1 85 ? -14.377 5.694 -5.303 1.00 89.44 85 GLU A CA 1
ATOM 632 C C . GLU A 1 85 ? -13.617 6.967 -4.911 1.00 89.44 85 GLU A C 1
ATOM 634 O O . GLU A 1 85 ? -12.472 6.890 -4.469 1.00 89.44 85 GLU A O 1
ATOM 639 N N . GLU A 1 86 ? -14.273 8.126 -4.950 1.00 95.38 86 GLU A N 1
ATOM 640 C CA . GLU A 1 86 ? -13.706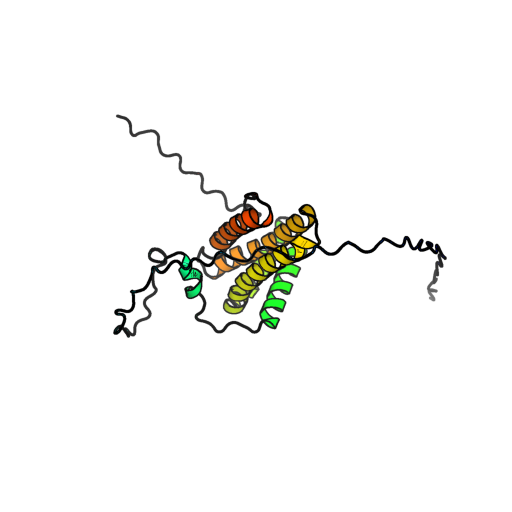 9.419 -4.561 1.00 95.38 86 GLU A CA 1
ATOM 641 C C . GLU A 1 86 ? -13.240 9.424 -3.099 1.00 95.38 86 GLU A C 1
ATOM 643 O O . GLU A 1 86 ? -12.212 10.013 -2.754 1.00 95.38 86 GLU A O 1
ATOM 648 N N . GLU A 1 87 ? -13.963 8.726 -2.222 1.00 94.50 87 GLU A N 1
ATOM 649 C CA . GLU A 1 87 ? -13.602 8.599 -0.813 1.00 94.50 87 GLU A CA 1
ATOM 650 C C . GLU A 1 87 ? -12.379 7.693 -0.612 1.00 94.50 87 GLU A C 1
ATOM 652 O O . GLU A 1 87 ? -11.539 7.968 0.257 1.00 94.50 87 GLU A O 1
ATOM 657 N N . LEU A 1 88 ? -12.254 6.645 -1.431 1.00 93.94 88 LEU A N 1
ATOM 658 C CA . LEU A 1 88 ? -11.097 5.748 -1.434 1.00 93.94 88 LEU A CA 1
ATOM 659 C C . LEU A 1 88 ? -9.859 6.443 -2.006 1.00 93.94 88 LEU A C 1
ATOM 661 O O . LEU A 1 88 ? -8.776 6.312 -1.437 1.00 93.94 88 LEU A O 1
ATOM 665 N N . ILE A 1 89 ? -10.024 7.252 -3.056 1.00 96.25 89 ILE A N 1
ATOM 666 C CA . ILE A 1 89 ? -8.972 8.122 -3.595 1.00 96.25 89 ILE A CA 1
ATOM 667 C C . ILE A 1 89 ? -8.502 9.103 -2.520 1.00 96.25 89 ILE A C 1
ATOM 669 O O . ILE A 1 89 ? -7.300 9.215 -2.277 1.00 96.25 89 ILE A O 1
ATOM 673 N N . ARG A 1 90 ? -9.433 9.774 -1.828 1.00 96.88 90 ARG A N 1
ATOM 674 C CA . ARG A 1 90 ? -9.097 10.695 -0.734 1.00 96.88 90 ARG A CA 1
ATOM 675 C C . ARG A 1 90 ? -8.346 9.982 0.390 1.00 96.88 90 ARG A C 1
ATOM 677 O O . ARG A 1 90 ? -7.307 10.472 0.816 1.00 96.88 90 ARG A O 1
ATOM 684 N N . CYS A 1 91 ? -8.833 8.819 0.828 1.00 97.06 91 CYS A N 1
ATOM 685 C CA . CYS A 1 91 ? -8.157 8.019 1.854 1.00 97.06 91 CYS A CA 1
ATOM 686 C C . CYS A 1 91 ? -6.732 7.649 1.435 1.00 97.06 91 CYS A C 1
ATOM 688 O O . CYS A 1 91 ? -5.783 7.858 2.187 1.00 97.06 91 CYS A O 1
ATOM 690 N N . ARG A 1 92 ? -6.561 7.148 0.207 1.00 96.50 92 ARG A N 1
ATOM 691 C CA . ARG A 1 92 ? -5.240 6.822 -0.323 1.00 96.50 92 ARG A CA 1
ATOM 692 C C . ARG A 1 92 ? -4.335 8.052 -0.292 1.00 96.50 92 ARG A C 1
ATOM 694 O O . ARG A 1 92 ? -3.223 7.967 0.212 1.00 96.50 92 ARG A O 1
ATOM 701 N N . ASN A 1 93 ? -4.804 9.200 -0.769 1.00 96.19 93 ASN A N 1
ATOM 702 C CA . ASN A 1 93 ? -4.003 10.423 -0.785 1.00 96.19 93 ASN A CA 1
ATOM 703 C C . ASN A 1 93 ? -3.595 10.880 0.625 1.00 96.19 93 ASN A C 1
ATOM 705 O O . ASN A 1 93 ? -2.447 11.273 0.812 1.00 96.19 93 ASN A O 1
ATOM 709 N N . GLU A 1 94 ? -4.486 10.777 1.616 1.00 95.06 94 GLU A N 1
ATOM 710 C CA . GLU A 1 94 ? -4.192 11.078 3.026 1.00 95.06 94 GLU A CA 1
ATOM 711 C C . GLU A 1 94 ? -3.060 10.185 3.562 1.00 95.06 94 GLU A C 1
ATOM 713 O O . GLU A 1 94 ? -2.055 10.687 4.069 1.00 95.06 94 GLU A O 1
ATOM 718 N N . ILE A 1 95 ? -3.163 8.866 3.368 1.00 94.44 95 ILE A N 1
ATOM 719 C CA . ILE A 1 95 ? -2.138 7.898 3.795 1.00 94.44 95 ILE A CA 1
ATOM 720 C C . ILE A 1 95 ? -0.806 8.175 3.094 1.00 94.44 95 ILE A C 1
ATOM 722 O O . ILE A 1 95 ? 0.262 8.178 3.709 1.00 94.44 95 ILE A O 1
ATOM 726 N N . PHE A 1 96 ? -0.846 8.427 1.790 1.00 92.81 96 PHE A N 1
ATOM 727 C CA . PHE A 1 96 ? 0.354 8.684 1.006 1.00 92.81 96 PHE A CA 1
ATOM 728 C C . PHE A 1 96 ? 1.013 10.019 1.349 1.00 92.81 96 PHE A C 1
ATOM 730 O O . PHE A 1 96 ? 2.235 10.107 1.268 1.00 92.81 96 PHE A O 1
ATOM 737 N N . ALA A 1 97 ? 0.247 11.037 1.738 1.00 92.12 97 ALA A N 1
ATOM 738 C CA . ALA A 1 97 ? 0.794 12.295 2.233 1.00 92.12 97 ALA A CA 1
ATOM 739 C C . ALA A 1 97 ? 1.518 12.074 3.567 1.00 92.12 97 ALA A C 1
ATOM 741 O O . ALA A 1 97 ? 2.701 12.387 3.680 1.00 92.12 97 ALA A O 1
ATOM 742 N N . ILE A 1 98 ? 0.852 11.414 4.523 1.00 90.00 98 ILE A N 1
ATOM 743 C CA . ILE A 1 98 ? 1.413 11.115 5.850 1.00 90.00 98 ILE A CA 1
ATOM 744 C C . ILE A 1 98 ? 2.727 10.335 5.730 1.00 90.00 98 ILE A C 1
ATOM 746 O O . ILE A 1 98 ? 3.695 10.616 6.426 1.00 90.00 98 ILE A O 1
ATOM 750 N N . THR A 1 99 ? 2.781 9.352 4.835 1.00 87.19 99 THR A N 1
ATOM 751 C CA . THR A 1 99 ? 3.943 8.462 4.711 1.00 87.19 99 THR A CA 1
ATOM 752 C C . THR A 1 99 ? 5.090 9.065 3.899 1.00 87.19 99 THR A C 1
ATOM 754 O O . THR A 1 99 ? 6.246 8.691 4.116 1.00 87.19 99 THR A O 1
ATOM 757 N N . GLN A 1 100 ? 4.824 10.025 3.008 1.00 85.56 100 GLN A N 1
ATOM 758 C CA . GLN A 1 100 ? 5.861 10.721 2.236 1.00 85.56 100 GLN A CA 1
ATOM 759 C C . GLN A 1 100 ? 6.710 11.677 3.068 1.00 85.56 100 GLN A C 1
ATOM 761 O O . GLN A 1 100 ? 7.880 11.868 2.751 1.00 85.56 100 GLN A O 1
ATOM 766 N N . GLU A 1 101 ? 6.152 12.223 4.143 1.00 78.44 101 GLU A N 1
ATOM 767 C CA . GLU A 1 101 ? 6.860 13.112 5.069 1.00 78.44 101 GLU A CA 1
ATOM 768 C C . GLU A 1 101 ? 7.823 12.345 6.000 1.00 78.44 101 GLU A C 1
ATOM 770 O O . GLU A 1 101 ? 8.600 12.943 6.743 1.00 78.44 101 GLU A O 1
ATOM 775 N N . THR A 1 102 ? 7.819 11.005 5.943 1.00 80.56 102 THR A N 1
ATOM 776 C CA . THR A 1 102 ? 8.616 10.146 6.829 1.00 80.56 102 THR A CA 1
ATOM 777 C C . THR A 1 102 ? 9.918 9.681 6.178 1.00 80.56 102 THR A C 1
ATOM 779 O O . THR A 1 102 ? 9.932 8.830 5.281 1.00 80.56 102 THR A O 1
ATOM 782 N N . PHE A 1 103 ? 11.045 10.190 6.673 1.00 77.56 103 PHE A N 1
ATOM 783 C CA . PHE A 1 103 ? 12.382 9.822 6.184 1.00 77.56 103 PHE A CA 1
ATOM 784 C C . PHE A 1 103 ? 13.193 8.979 7.178 1.00 77.56 103 PHE A C 1
ATOM 786 O O . PHE A 1 103 ? 14.214 8.412 6.801 1.00 77.56 103 PHE A O 1
ATOM 793 N N . ASN A 1 104 ? 12.741 8.869 8.429 1.00 78.56 104 ASN A N 1
ATOM 794 C CA . ASN A 1 104 ? 13.423 8.155 9.507 1.00 78.56 104 ASN A CA 1
ATOM 795 C C . ASN A 1 104 ? 12.432 7.341 10.362 1.00 78.56 104 ASN A C 1
ATOM 797 O O . ASN A 1 104 ? 11.218 7.475 10.212 1.00 78.56 104 ASN A O 1
ATOM 801 N N . GLU A 1 105 ? 12.959 6.493 11.248 1.00 79.00 105 GLU A N 1
ATOM 802 C CA . GLU A 1 105 ? 12.180 5.583 12.103 1.00 79.00 105 GLU A CA 1
ATOM 803 C C . GLU A 1 105 ? 11.166 6.318 12.993 1.00 79.00 105 GLU A C 1
ATOM 805 O O . GLU A 1 105 ? 10.003 5.929 13.065 1.00 79.00 105 GLU A O 1
ATOM 810 N N . SER A 1 106 ? 11.569 7.444 13.590 1.00 84.38 106 SER A N 1
ATOM 811 C CA . SER A 1 106 ? 10.676 8.292 14.391 1.00 84.38 106 SER A CA 1
ATOM 812 C C . SER A 1 106 ? 9.485 8.807 13.573 1.00 84.38 106 SER A C 1
ATOM 814 O O . SER A 1 106 ? 8.337 8.692 13.999 1.00 84.38 106 SER A O 1
ATOM 816 N N . GLY A 1 107 ? 9.724 9.276 12.344 1.00 85.12 107 GLY A N 1
ATOM 817 C CA . GLY A 1 107 ? 8.655 9.683 11.435 1.00 85.12 107 GLY A CA 1
ATOM 818 C C . GLY A 1 107 ? 7.696 8.536 11.106 1.00 85.12 107 GLY A C 1
ATOM 819 O O . GLY A 1 107 ? 6.490 8.756 11.021 1.00 85.12 107 GLY A O 1
ATOM 820 N N . LEU A 1 108 ? 8.203 7.307 10.971 1.00 83.12 108 LEU A N 1
ATOM 821 C CA . LEU A 1 108 ? 7.365 6.129 10.723 1.00 83.12 108 LEU A CA 1
ATOM 822 C C . LEU A 1 108 ? 6.453 5.801 11.905 1.00 83.12 108 LEU A C 1
ATOM 824 O O . LEU A 1 108 ? 5.291 5.466 11.681 1.00 83.12 108 LEU A O 1
ATOM 828 N N . LEU A 1 109 ? 6.947 5.933 13.139 1.00 86.69 109 LEU A N 1
ATOM 829 C CA . LEU A 1 109 ? 6.132 5.759 14.343 1.00 86.69 109 LEU A CA 1
ATOM 830 C C . LEU A 1 109 ? 5.005 6.793 14.402 1.00 86.69 109 LEU A C 1
ATOM 832 O O . LEU A 1 109 ? 3.844 6.416 14.541 1.00 86.69 109 LEU A O 1
ATOM 836 N N . VAL A 1 110 ? 5.324 8.071 14.182 1.00 89.31 110 VAL A N 1
ATOM 837 C CA . VAL A 1 110 ? 4.327 9.155 14.166 1.00 89.31 110 VAL A CA 1
ATOM 838 C C . VAL A 1 110 ? 3.275 8.932 13.074 1.00 89.31 110 VAL A C 1
ATOM 840 O O . VAL A 1 110 ? 2.077 9.087 13.313 1.00 89.31 110 VAL A O 1
ATOM 843 N N . ALA A 1 111 ? 3.694 8.521 11.873 1.00 89.44 111 ALA A N 1
ATOM 844 C CA . ALA A 1 111 ? 2.766 8.181 10.796 1.00 89.44 111 ALA A CA 1
ATOM 845 C C . ALA A 1 111 ? 1.854 7.008 11.172 1.00 89.44 111 ALA A C 1
ATOM 847 O O . ALA A 1 111 ? 0.647 7.068 10.928 1.00 89.44 111 ALA A O 1
ATOM 848 N N . LYS A 1 112 ? 2.413 5.959 11.785 1.00 90.31 112 LYS A N 1
ATOM 849 C CA . LYS A 1 112 ? 1.651 4.795 12.237 1.00 90.31 112 LYS A CA 1
ATOM 850 C C . LYS A 1 112 ? 0.603 5.187 13.278 1.00 90.31 112 LYS A C 1
ATOM 852 O O . LYS A 1 112 ? -0.549 4.790 13.131 1.00 90.31 112 LYS A O 1
ATOM 857 N N . GLU A 1 113 ? 0.971 5.991 14.273 1.00 91.62 113 GLU A N 1
ATOM 858 C CA . GLU A 1 113 ? 0.058 6.486 15.313 1.00 91.62 113 GLU A CA 1
ATOM 859 C C . GLU A 1 113 ? -1.079 7.331 14.731 1.00 91.62 113 GLU A C 1
ATOM 861 O O . GLU A 1 113 ? -2.246 7.106 15.057 1.00 91.62 113 GLU A O 1
ATOM 866 N N . LYS A 1 114 ? -0.761 8.255 13.814 1.00 92.75 114 LYS A N 1
ATOM 867 C CA . LYS A 1 114 ? -1.763 9.093 13.143 1.00 92.75 114 LYS A CA 1
ATOM 868 C C . LYS A 1 114 ? -2.761 8.249 12.350 1.00 92.75 114 LYS A C 1
ATOM 870 O O . LYS A 1 114 ? -3.967 8.383 12.537 1.00 92.75 114 LYS A O 1
ATOM 875 N N . ILE A 1 115 ? -2.263 7.321 11.529 1.00 94.25 115 ILE A N 1
ATOM 876 C CA . ILE A 1 115 ? -3.120 6.416 10.751 1.00 94.25 115 ILE A CA 1
ATOM 877 C C . ILE A 1 115 ? -3.919 5.502 11.694 1.00 94.25 115 ILE A C 1
ATOM 879 O O . ILE A 1 115 ? -5.074 5.204 11.414 1.00 94.25 115 ILE A O 1
ATOM 883 N N . PHE A 1 116 ? -3.360 5.077 12.833 1.00 94.50 116 PHE A N 1
ATOM 884 C CA . PHE A 1 116 ? -4.068 4.243 13.811 1.00 94.50 116 PHE A CA 1
ATOM 885 C C . PHE A 1 116 ? -5.261 4.957 14.441 1.00 94.50 116 PHE A C 1
ATOM 887 O O . PHE A 1 116 ? -6.325 4.351 14.604 1.00 94.50 116 PHE A O 1
ATOM 894 N N . ALA A 1 117 ? -5.112 6.242 14.765 1.00 93.69 117 ALA A N 1
ATOM 895 C CA . ALA A 1 117 ? -6.221 7.058 15.240 1.00 93.69 117 ALA A CA 1
ATOM 896 C C . ALA A 1 117 ? -7.346 7.122 14.191 1.00 93.69 117 ALA A C 1
ATOM 898 O O . ALA A 1 117 ? -8.502 6.845 14.517 1.00 93.69 117 ALA A O 1
ATOM 899 N N . ASP A 1 118 ? -7.002 7.379 12.927 1.00 94.81 118 ASP A N 1
ATOM 900 C CA . ASP A 1 118 ? -7.981 7.493 11.840 1.00 94.81 118 ASP A CA 1
ATOM 901 C C . ASP A 1 118 ? -8.660 6.149 11.511 1.00 94.81 118 ASP A C 1
ATOM 903 O O . ASP A 1 118 ? -9.874 6.085 11.291 1.00 94.81 118 ASP A O 1
ATOM 907 N N . VAL A 1 119 ? -7.902 5.046 11.532 1.00 93.00 119 VAL A N 1
ATOM 908 C CA . VAL A 1 119 ? -8.425 3.685 11.334 1.00 93.00 119 VAL A CA 1
ATOM 909 C C . VAL A 1 119 ? -9.447 3.338 12.412 1.00 93.00 119 VAL A C 1
ATOM 911 O O . VAL A 1 119 ? -10.488 2.766 12.097 1.00 93.00 119 VAL A O 1
ATOM 914 N N . ASN A 1 120 ? -9.202 3.698 13.675 1.00 91.12 120 ASN A N 1
ATOM 915 C CA . ASN A 1 120 ? -10.161 3.426 14.747 1.00 91.12 120 ASN A CA 1
ATOM 916 C C . ASN A 1 120 ? -11.455 4.235 14.620 1.00 91.12 120 ASN A C 1
ATOM 918 O O . ASN A 1 120 ? -12.501 3.747 15.040 1.00 91.12 120 ASN A O 1
ATOM 922 N N . GLN A 1 121 ? -11.408 5.419 14.006 1.00 93.81 121 GLN A N 1
ATOM 923 C CA . GLN A 1 121 ? -12.605 6.212 13.725 1.00 93.81 121 GLN A CA 1
ATOM 924 C C . GLN A 1 121 ? -13.423 5.641 12.560 1.00 93.81 121 GLN A C 1
ATOM 926 O O . GLN A 1 121 ? -14.650 5.706 12.586 1.00 93.81 121 GLN A O 1
ATOM 931 N N . ASN A 1 122 ? -12.771 5.079 11.534 1.00 91.31 122 ASN A N 1
ATOM 932 C CA . ASN A 1 122 ? -13.464 4.552 10.357 1.00 91.31 122 ASN A CA 1
ATOM 933 C C . ASN A 1 122 ? -12.786 3.306 9.763 1.00 91.31 122 ASN A C 1
ATOM 935 O O . ASN A 1 122 ? -12.194 3.325 8.679 1.00 91.31 122 ASN A O 1
ATOM 939 N N . ARG A 1 123 ? -12.932 2.182 10.466 1.00 87.81 123 ARG A N 1
ATOM 940 C CA . ARG A 1 123 ? -12.327 0.894 10.095 1.00 87.81 123 ARG A CA 1
ATOM 941 C C . ARG A 1 123 ? -12.723 0.419 8.696 1.00 87.81 123 ARG A C 1
ATOM 943 O O . ARG A 1 123 ? -11.881 -0.091 7.963 1.00 87.81 123 ARG A O 1
ATOM 950 N N . ILE A 1 124 ? -13.987 0.614 8.313 1.00 87.19 124 ILE A N 1
ATOM 951 C CA . ILE A 1 124 ? -14.523 0.175 7.015 1.00 87.19 124 ILE A CA 1
ATOM 952 C C . ILE A 1 124 ? -13.871 0.959 5.870 1.00 87.19 124 ILE A C 1
ATOM 954 O O . ILE A 1 124 ? -13.416 0.350 4.902 1.00 87.19 124 ILE A O 1
ATOM 958 N N . ARG A 1 125 ? -13.766 2.292 5.979 1.00 91.00 125 ARG A N 1
ATOM 959 C CA . ARG A 1 125 ? -13.104 3.124 4.958 1.00 91.00 125 ARG A CA 1
ATOM 960 C C . ARG A 1 125 ? -11.663 2.681 4.742 1.00 91.00 125 ARG A C 1
ATOM 962 O O . ARG A 1 125 ? -11.258 2.473 3.601 1.00 91.00 125 ARG A O 1
ATOM 969 N N . TYR A 1 126 ? -10.905 2.508 5.822 1.00 94.12 126 TYR A N 1
ATOM 970 C CA . TYR A 1 126 ? -9.491 2.145 5.739 1.00 94.12 126 TYR A CA 1
ATOM 971 C C . TYR A 1 126 ? -9.260 0.707 5.263 1.00 94.12 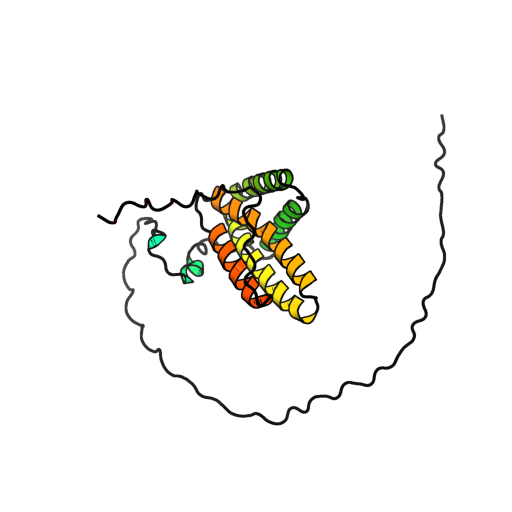126 TYR A C 1
ATOM 973 O O . TYR A 1 126 ? -8.320 0.463 4.507 1.00 94.12 126 TYR A O 1
ATOM 981 N N . HIS A 1 127 ? -10.154 -0.218 5.616 1.00 90.56 127 HIS A N 1
ATOM 982 C CA . HIS A 1 127 ? -10.188 -1.553 5.031 1.00 90.56 127 HIS A CA 1
ATOM 983 C C . HIS A 1 127 ? -10.290 -1.481 3.497 1.00 90.56 127 HIS A C 1
ATOM 985 O O . HIS A 1 127 ? -9.411 -1.968 2.790 1.00 90.56 127 HIS A O 1
ATOM 991 N N . TRP A 1 128 ? -11.318 -0.811 2.967 1.00 90.69 128 TRP A N 1
ATOM 992 C CA . TRP A 1 128 ? -11.514 -0.700 1.517 1.00 90.69 128 TRP A CA 1
ATOM 993 C C . TRP A 1 128 ? -10.386 0.068 0.828 1.00 90.69 128 TRP A C 1
ATOM 995 O O . TRP A 1 128 ? -9.973 -0.272 -0.280 1.00 90.69 128 TRP A O 1
ATOM 1005 N N . CYS A 1 129 ? -9.859 1.083 1.502 1.00 95.25 129 CYS A N 1
ATOM 1006 C CA . CYS A 1 129 ? -8.743 1.895 1.042 1.00 95.25 129 CYS A CA 1
ATOM 1007 C C . CYS A 1 129 ? -7.452 1.084 0.871 1.00 95.25 129 CYS A C 1
ATOM 1009 O O . CYS A 1 129 ? -6.710 1.331 -0.081 1.00 95.25 129 CYS A O 1
ATOM 1011 N N . PHE A 1 130 ? -7.208 0.079 1.719 1.00 95.19 130 PHE A N 1
ATOM 1012 C CA . PHE A 1 130 ? -6.085 -0.845 1.561 1.00 95.19 130 PHE A CA 1
ATOM 1013 C C . PHE A 1 130 ? -6.187 -1.646 0.255 1.00 95.19 130 PHE A C 1
ATOM 1015 O O . PHE A 1 130 ? -5.261 -1.618 -0.558 1.00 95.19 130 PHE A O 1
ATOM 1022 N N . TYR A 1 131 ? -7.330 -2.290 -0.002 1.00 92.12 131 TYR A N 1
ATOM 1023 C CA . TYR A 1 131 ? -7.529 -3.070 -1.231 1.00 92.12 131 TYR A CA 1
ATOM 1024 C C . TYR A 1 131 ? -7.534 -2.194 -2.482 1.00 92.12 131 TYR A C 1
ATOM 1026 O O . TYR A 1 131 ? -6.901 -2.542 -3.478 1.00 92.12 131 TYR A O 1
ATOM 1034 N N . PHE A 1 132 ? -8.184 -1.030 -2.421 1.00 92.56 132 PHE A N 1
ATOM 1035 C CA . PHE A 1 132 ? -8.155 -0.057 -3.510 1.00 92.56 132 PHE A CA 1
ATOM 1036 C C . PHE A 1 132 ? -6.722 0.381 -3.827 1.00 92.56 132 PHE A C 1
ATOM 1038 O O . PHE A 1 132 ? -6.308 0.359 -4.982 1.00 92.56 132 PHE A O 1
ATOM 1045 N N . SER A 1 133 ? -5.926 0.704 -2.805 1.00 95.44 133 SER A N 1
ATOM 1046 C CA . SER A 1 133 ? -4.531 1.108 -2.990 1.00 95.44 133 SER A CA 1
ATOM 1047 C C . SER A 1 133 ? -3.683 -0.009 -3.609 1.00 95.44 133 SER A C 1
ATOM 1049 O O . SER A 1 133 ? -2.888 0.270 -4.503 1.00 95.44 133 SER A O 1
ATOM 1051 N N . MET A 1 134 ? -3.898 -1.271 -3.219 1.00 92.38 134 MET A N 1
ATOM 1052 C CA . MET A 1 134 ? -3.261 -2.430 -3.861 1.00 92.38 134 MET A CA 1
ATOM 1053 C C . MET A 1 134 ? -3.615 -2.548 -5.351 1.00 92.38 134 MET A C 1
ATOM 1055 O O . MET A 1 134 ? -2.727 -2.776 -6.172 1.00 92.38 134 MET A O 1
ATOM 1059 N N . MET A 1 135 ? -4.890 -2.364 -5.713 1.00 89.62 135 MET A N 1
ATOM 1060 C CA . MET A 1 135 ? -5.327 -2.370 -7.116 1.00 89.62 135 MET A CA 1
ATOM 1061 C C . MET A 1 135 ? -4.693 -1.229 -7.920 1.00 89.62 135 MET A C 1
ATOM 1063 O O . MET A 1 135 ? -4.293 -1.427 -9.067 1.00 89.62 135 MET A O 1
ATOM 1067 N N . VAL A 1 136 ? -4.564 -0.039 -7.324 1.00 92.06 136 VAL A N 1
ATOM 1068 C CA . VAL A 1 136 ? -3.931 1.111 -7.984 1.00 92.06 136 VAL A CA 1
ATOM 1069 C C . VAL A 1 136 ? -2.444 0.859 -8.248 1.00 92.06 136 VAL A C 1
ATOM 1071 O O . VAL A 1 136 ? -1.957 1.234 -9.313 1.00 92.06 136 VAL A O 1
ATOM 1074 N N . VAL A 1 137 ? -1.724 0.203 -7.330 1.00 92.75 137 VAL A N 1
ATOM 1075 C CA . VAL A 1 137 ? -0.312 -0.175 -7.543 1.00 92.75 137 VAL A CA 1
ATOM 1076 C C . VAL A 1 137 ? -0.162 -1.092 -8.753 1.00 92.75 137 VAL A C 1
ATOM 1078 O O . VAL A 1 137 ? 0.683 -0.835 -9.609 1.00 92.75 137 VAL A O 1
ATOM 1081 N N . ASP A 1 138 ? -0.996 -2.125 -8.842 1.00 88.38 138 ASP A N 1
ATOM 1082 C CA . ASP A 1 138 ? -0.981 -3.082 -9.950 1.00 88.38 138 ASP A CA 1
ATOM 1083 C C . ASP A 1 138 ? -1.288 -2.396 -11.294 1.00 88.38 138 ASP A C 1
ATOM 1085 O O . ASP A 1 138 ? -0.502 -2.465 -12.241 1.00 88.38 138 ASP A O 1
ATOM 1089 N N . SER A 1 139 ? -2.372 -1.612 -11.339 1.00 88.19 139 SER A N 1
ATOM 1090 C CA . SER A 1 139 ? -2.770 -0.836 -12.521 1.00 88.19 139 SER A CA 1
ATOM 1091 C C . SER A 1 139 ? -1.667 0.123 -12.989 1.00 88.19 139 SER A C 1
ATOM 1093 O O . SER A 1 139 ? -1.349 0.188 -14.179 1.00 88.19 139 SER A O 1
ATOM 1095 N N . LYS A 1 140 ? -1.013 0.817 -12.049 1.00 90.44 140 LYS A N 1
ATOM 1096 C CA . LYS A 1 140 ? 0.090 1.739 -12.342 1.00 90.44 140 LYS A CA 1
ATOM 1097 C C . LYS A 1 140 ? 1.325 1.025 -12.885 1.00 90.44 140 LYS A C 1
ATOM 1099 O O . LYS A 1 140 ? 1.966 1.531 -13.798 1.00 90.44 140 LYS A O 1
ATOM 1104 N N . LEU A 1 141 ? 1.676 -0.144 -12.352 1.00 90.81 141 LEU A N 1
ATOM 1105 C CA . LEU A 1 141 ? 2.817 -0.914 -12.854 1.00 90.81 141 LEU A CA 1
ATOM 1106 C C . LEU A 1 141 ? 2.600 -1.436 -14.271 1.00 90.81 141 LEU A C 1
ATOM 1108 O O . LEU A 1 141 ? 3.574 -1.522 -15.030 1.00 90.81 141 LEU A O 1
ATOM 1112 N N . LYS A 1 142 ? 1.348 -1.761 -14.606 1.00 89.75 142 LYS A N 1
ATOM 1113 C CA . LYS A 1 142 ? 0.924 -2.151 -15.949 1.00 89.75 142 LYS A CA 1
ATOM 1114 C C . LYS A 1 142 ? 0.985 -0.976 -16.923 1.00 89.75 142 LYS A C 1
ATOM 1116 O O . LYS A 1 142 ? 1.563 -1.127 -17.995 1.00 89.75 142 LYS A O 1
ATOM 1121 N N . SER A 1 143 ? 0.454 0.193 -16.557 1.00 89.69 143 SER A N 1
ATOM 1122 C CA . SER A 1 143 ? 0.496 1.374 -17.433 1.00 89.69 143 SER A CA 1
ATOM 1123 C C . SER A 1 143 ? 1.915 1.918 -17.623 1.00 89.69 143 SER A C 1
ATOM 1125 O O . SER A 1 143 ? 2.301 2.271 -18.735 1.00 89.69 143 SER A O 1
ATOM 1127 N N . ASP A 1 144 ? 2.732 1.910 -16.569 1.00 89.88 144 ASP A N 1
ATOM 1128 C CA . ASP A 1 144 ? 4.112 2.397 -16.612 1.00 89.88 144 ASP A CA 1
ATOM 1129 C C . ASP A 1 144 ? 5.054 1.483 -17.421 1.00 89.88 144 ASP A C 1
ATOM 1131 O O . ASP A 1 144 ? 6.165 1.898 -17.759 1.00 89.88 144 ASP A O 1
ATOM 1135 N N . ALA A 1 145 ? 4.640 0.251 -17.747 1.00 85.12 145 ALA A N 1
ATOM 1136 C CA . ALA A 1 145 ? 5.470 -0.720 -18.460 1.00 85.12 145 ALA A CA 1
ATOM 1137 C C . ALA A 1 145 ? 5.910 -0.246 -19.856 1.00 85.12 145 ALA A C 1
ATOM 1139 O O . ALA A 1 145 ? 6.994 -0.622 -20.293 1.00 85.12 145 ALA A O 1
ATOM 1140 N N . MET A 1 146 ? 5.113 0.594 -20.526 1.00 81.62 146 MET A N 1
ATOM 1141 C CA . MET A 1 146 ? 5.414 1.079 -21.882 1.00 81.62 146 MET A CA 1
ATOM 1142 C C . MET A 1 146 ? 6.188 2.406 -21.926 1.00 81.62 146 MET A C 1
ATOM 1144 O O . MET A 1 146 ? 6.602 2.820 -23.002 1.00 81.62 146 MET A O 1
ATOM 1148 N N . GLY A 1 147 ? 6.387 3.090 -20.793 1.00 87.06 147 GLY A N 1
ATOM 1149 C CA . GLY A 1 147 ? 6.898 4.472 -20.800 1.00 87.06 147 GLY A CA 1
ATOM 1150 C C . GLY A 1 147 ? 7.915 4.827 -19.721 1.00 87.06 147 GLY A C 1
ATOM 1151 O O . GLY A 1 147 ? 8.423 5.945 -19.725 1.00 87.06 147 GLY A O 1
ATOM 1152 N N . LYS A 1 148 ? 8.220 3.919 -18.787 1.00 91.69 148 LYS A N 1
ATOM 1153 C CA . LYS A 1 148 ? 9.170 4.180 -17.697 1.00 91.69 148 LYS A CA 1
ATOM 1154 C C . LYS A 1 148 ? 10.240 3.112 -17.606 1.00 91.69 148 LYS A C 1
ATOM 1156 O O . LYS A 1 148 ? 9.985 1.923 -17.799 1.00 91.69 148 LYS A O 1
ATOM 1161 N N . SER A 1 149 ? 11.437 3.535 -17.214 1.00 94.12 149 SER A N 1
ATOM 1162 C CA . SER A 1 149 ? 12.531 2.610 -16.940 1.00 94.12 149 SER A CA 1
ATOM 1163 C C . SER A 1 149 ? 12.193 1.685 -15.764 1.00 94.12 149 SER A C 1
ATOM 1165 O O . SER A 1 149 ? 11.448 2.040 -14.844 1.00 94.12 149 SER A O 1
ATOM 1167 N N . ILE A 1 150 ? 12.805 0.495 -15.738 1.00 91.69 150 ILE A N 1
ATOM 1168 C CA . ILE A 1 150 ? 12.668 -0.456 -14.619 1.00 91.69 150 ILE A CA 1
ATOM 1169 C C . ILE A 1 150 ? 13.024 0.215 -13.284 1.00 91.69 150 ILE A C 1
ATOM 1171 O O . ILE A 1 150 ? 12.353 -0.013 -12.280 1.00 91.69 150 ILE A O 1
ATOM 1175 N N . LYS A 1 151 ? 14.050 1.077 -13.271 1.00 92.56 151 LYS A N 1
ATOM 1176 C CA . LYS A 1 151 ? 14.496 1.798 -12.071 1.00 92.56 151 LYS A CA 1
ATOM 1177 C C . LYS A 1 151 ? 13.409 2.728 -11.525 1.00 92.56 151 LYS A C 1
ATOM 1179 O O . LYS A 1 151 ? 13.176 2.744 -10.317 1.00 92.56 151 LYS A O 1
ATOM 1184 N N . GLU A 1 152 ? 12.737 3.483 -12.390 1.00 94.75 152 GLU A N 1
ATOM 1185 C CA . GLU A 1 152 ? 11.649 4.387 -11.993 1.00 94.75 152 GLU A CA 1
ATOM 1186 C C . GLU A 1 152 ? 10.431 3.614 -11.493 1.00 94.75 152 GLU A C 1
ATOM 1188 O O . GLU A 1 152 ? 9.880 3.948 -10.443 1.00 94.75 152 GLU A O 1
ATOM 1193 N N . ARG A 1 153 ? 10.058 2.540 -12.199 1.00 94.19 153 ARG A N 1
ATOM 1194 C CA . ARG A 1 153 ? 8.953 1.656 -11.805 1.00 94.19 153 ARG A CA 1
ATOM 1195 C C . ARG A 1 153 ? 9.208 1.023 -10.440 1.00 94.19 153 ARG A C 1
ATOM 1197 O O . ARG A 1 153 ? 8.335 1.056 -9.579 1.00 94.19 153 ARG A O 1
ATOM 1204 N N . LEU A 1 154 ? 10.420 0.516 -10.214 1.00 92.75 154 LEU A N 1
ATOM 1205 C CA . LEU A 1 154 ? 10.827 -0.075 -8.941 1.00 92.75 154 LEU A CA 1
ATOM 1206 C C . LEU A 1 154 ? 10.822 0.951 -7.798 1.00 92.75 154 LEU A C 1
ATOM 1208 O O . LEU A 1 154 ? 10.340 0.658 -6.707 1.00 92.75 154 LEU A O 1
ATOM 1212 N N . SER A 1 155 ? 11.328 2.161 -8.052 1.00 92.12 155 SER A N 1
ATOM 1213 C CA . SER A 1 155 ? 11.302 3.260 -7.081 1.00 92.12 155 SER A CA 1
ATOM 1214 C C . SER A 1 155 ? 9.866 3.627 -6.685 1.00 92.12 155 SER A C 1
ATOM 1216 O O . SER A 1 155 ? 9.541 3.706 -5.498 1.00 92.12 155 SER A O 1
ATOM 1218 N N . GLY A 1 156 ? 8.977 3.768 -7.675 1.00 92.31 156 GLY A N 1
ATOM 1219 C CA . GLY A 1 156 ? 7.553 4.008 -7.452 1.00 92.31 156 GLY A CA 1
ATOM 1220 C C . GLY A 1 156 ? 6.887 2.875 -6.671 1.00 92.31 156 GLY A C 1
ATOM 1221 O O . GLY A 1 156 ? 6.201 3.136 -5.687 1.00 92.31 156 GLY A O 1
ATOM 1222 N N . PHE A 1 157 ? 7.151 1.625 -7.050 1.00 93.50 157 PHE A N 1
ATOM 1223 C CA . PHE A 1 157 ? 6.639 0.441 -6.363 1.00 93.50 157 PHE A CA 1
ATOM 1224 C C . PHE A 1 157 ? 7.038 0.402 -4.886 1.00 93.50 157 PHE A C 1
ATOM 1226 O O . PHE A 1 157 ? 6.173 0.251 -4.028 1.00 93.50 157 PHE A O 1
ATOM 1233 N N . HIS A 1 158 ? 8.320 0.603 -4.565 1.00 91.12 158 HIS A N 1
ATOM 1234 C CA . HIS A 1 158 ? 8.777 0.629 -3.174 1.00 91.12 158 HIS A CA 1
ATOM 1235 C C . HIS A 1 158 ? 8.122 1.754 -2.367 1.00 91.12 158 HIS A C 1
ATOM 1237 O O . HIS A 1 158 ? 7.742 1.538 -1.216 1.00 91.12 158 HIS A O 1
ATOM 1243 N N . LYS A 1 159 ? 7.958 2.942 -2.964 1.00 90.44 159 LYS A N 1
ATOM 1244 C CA . LYS A 1 159 ? 7.289 4.076 -2.312 1.00 90.44 159 LYS A CA 1
ATOM 1245 C C . LYS A 1 159 ? 5.839 3.741 -1.958 1.00 90.44 159 LYS A C 1
ATOM 1247 O O . LYS A 1 159 ? 5.407 4.008 -0.841 1.00 90.44 159 LYS A O 1
ATOM 1252 N N . GLU A 1 160 ? 5.107 3.139 -2.889 1.00 93.69 160 GLU A N 1
ATOM 1253 C CA . GLU A 1 160 ? 3.704 2.765 -2.683 1.00 93.69 160 GLU A CA 1
ATOM 1254 C C . GLU A 1 160 ? 3.570 1.618 -1.674 1.00 93.69 160 GLU A C 1
ATOM 1256 O O . GLU A 1 160 ? 2.736 1.671 -0.770 1.00 93.69 160 GLU A O 1
ATOM 1261 N N . MET A 1 161 ? 4.455 0.623 -1.758 1.00 92.81 161 MET A N 1
ATOM 1262 C CA . MET A 1 161 ? 4.469 -0.508 -0.835 1.00 92.81 161 MET A CA 1
ATOM 1263 C C . MET A 1 161 ? 4.837 -0.110 0.591 1.00 92.81 161 MET A C 1
ATOM 1265 O O . MET A 1 161 ? 4.274 -0.664 1.528 1.00 92.81 161 MET A O 1
ATOM 1269 N N . LYS A 1 162 ? 5.703 0.891 0.784 1.00 90.00 162 LYS A N 1
ATOM 1270 C CA . LYS A 1 162 ? 5.984 1.461 2.110 1.00 90.00 162 LYS A CA 1
ATOM 1271 C C . LYS A 1 162 ? 4.726 2.060 2.751 1.00 90.00 162 LYS A C 1
ATOM 1273 O O . LYS A 1 162 ? 4.489 1.851 3.938 1.00 90.00 162 LYS A O 1
ATOM 1278 N N . ALA A 1 163 ? 3.911 2.787 1.987 1.00 92.75 163 ALA A N 1
ATOM 1279 C CA . ALA A 1 163 ? 2.674 3.36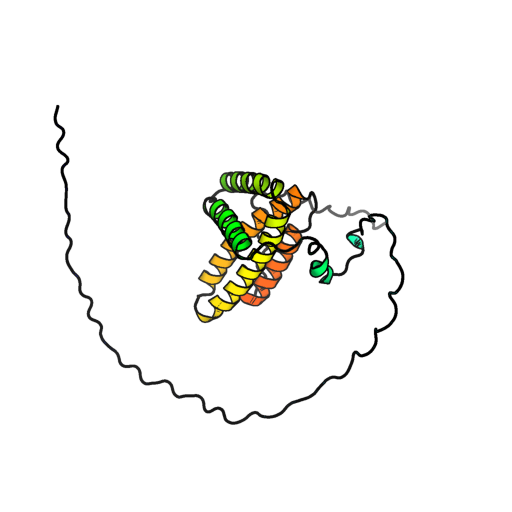8 2.507 1.00 92.75 163 ALA A CA 1
ATOM 1280 C C . ALA A 1 163 ? 1.654 2.281 2.888 1.00 92.75 163 ALA A C 1
ATOM 1282 O O . ALA A 1 163 ? 1.077 2.304 3.976 1.00 92.75 163 ALA A O 1
ATOM 1283 N N . LEU A 1 164 ? 1.493 1.289 2.009 1.00 94.31 164 LEU A N 1
ATOM 1284 C CA . LEU A 1 164 ? 0.641 0.122 2.237 1.00 94.31 164 LEU A CA 1
ATOM 1285 C C . LEU A 1 164 ? 1.096 -0.724 3.426 1.00 94.31 164 LEU A C 1
ATOM 1287 O O . LEU A 1 164 ? 0.257 -1.248 4.148 1.00 94.31 164 LEU A O 1
ATOM 1291 N N . TRP A 1 165 ? 2.405 -0.828 3.648 1.00 92.06 165 TRP A N 1
ATOM 1292 C CA . TRP A 1 165 ? 3.001 -1.521 4.789 1.00 92.06 165 TRP A CA 1
ATOM 1293 C C . TRP A 1 165 ? 2.530 -0.911 6.107 1.00 92.06 165 TRP A C 1
ATOM 1295 O O . TRP A 1 165 ? 2.021 -1.626 6.971 1.00 92.06 165 TRP A O 1
ATOM 1305 N N . ILE A 1 166 ? 2.621 0.419 6.226 1.00 92.12 166 ILE A N 1
ATOM 1306 C CA . ILE A 1 166 ? 2.188 1.138 7.430 1.00 92.12 166 ILE A CA 1
ATOM 1307 C C . ILE A 1 166 ? 0.692 0.9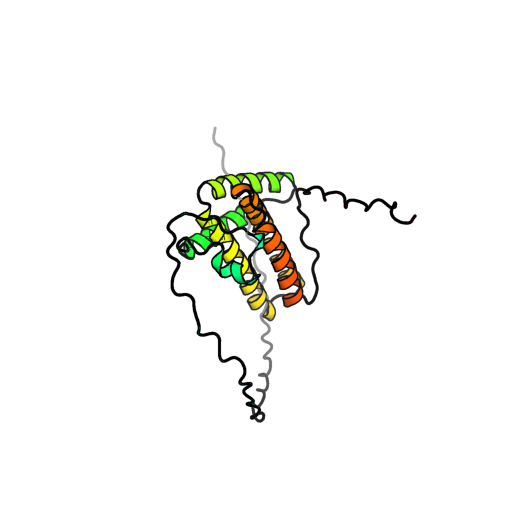13 7.636 1.00 92.12 166 ILE A C 1
ATOM 1309 O O . ILE A 1 166 ? 0.293 0.465 8.708 1.00 92.12 166 ILE A O 1
ATOM 1313 N N . LEU A 1 167 ? -0.114 1.118 6.590 1.00 95.38 167 LEU A N 1
ATOM 1314 C CA . LEU A 1 167 ? -1.558 0.901 6.644 1.00 95.38 167 LEU A CA 1
ATOM 1315 C C . LEU A 1 167 ? -1.927 -0.531 7.064 1.00 95.38 167 LEU A C 1
ATOM 1317 O O . LEU A 1 167 ? -2.762 -0.704 7.947 1.00 95.38 167 LEU A O 1
ATOM 1321 N N . ALA A 1 168 ? -1.307 -1.548 6.464 1.00 93.81 168 ALA A N 1
ATOM 1322 C CA . ALA A 1 168 ? -1.562 -2.949 6.784 1.00 93.81 168 ALA A CA 1
ATOM 1323 C C . ALA A 1 168 ? -1.233 -3.263 8.246 1.00 93.81 168 ALA A C 1
ATOM 1325 O O . ALA A 1 168 ? -2.057 -3.850 8.942 1.00 93.81 168 ALA A O 1
ATOM 1326 N N . SER A 1 169 ? -0.071 -2.809 8.730 1.00 91.25 169 SER A N 1
ATOM 1327 C CA . SER A 1 169 ? 0.332 -2.997 10.128 1.00 91.25 169 SER A CA 1
ATOM 1328 C C . SER A 1 169 ? -0.649 -2.334 11.103 1.00 91.25 169 SER A C 1
ATOM 1330 O O . SER A 1 169 ? -0.972 -2.887 12.153 1.00 91.25 169 SER A O 1
ATOM 1332 N N . THR A 1 170 ? -1.160 -1.157 10.738 1.00 93.50 170 THR A N 1
ATOM 1333 C CA . THR A 1 170 ? -2.124 -0.403 11.534 1.00 93.50 170 THR A CA 1
ATOM 1334 C C . THR A 1 170 ? -3.493 -1.073 11.546 1.00 93.50 170 THR A C 1
ATOM 1336 O O . THR A 1 170 ? -4.136 -1.127 12.593 1.00 93.50 170 THR A O 1
ATOM 1339 N N . LEU A 1 171 ? -3.942 -1.601 10.406 1.00 91.62 171 LEU A N 1
ATOM 1340 C CA . LEU A 1 171 ? -5.184 -2.363 10.309 1.00 91.62 171 LEU A CA 1
ATOM 1341 C C . LEU A 1 171 ? -5.094 -3.643 11.142 1.00 91.62 171 LEU A C 1
ATOM 1343 O O . LEU A 1 171 ? -5.977 -3.878 11.962 1.00 91.62 171 LEU A O 1
ATOM 1347 N N . ASP A 1 172 ? -4.014 -4.415 11.018 1.00 87.69 172 ASP A N 1
ATOM 1348 C CA . ASP A 1 172 ? -3.819 -5.623 11.827 1.00 87.69 172 ASP A CA 1
ATOM 1349 C C . ASP A 1 172 ? -3.854 -5.312 13.330 1.00 87.69 172 ASP A C 1
ATOM 1351 O O . ASP A 1 172 ? -4.538 -5.987 14.101 1.00 87.69 172 ASP A O 1
ATOM 1355 N N . GLN A 1 173 ? -3.203 -4.220 13.745 1.00 88.12 173 GLN A N 1
ATOM 1356 C CA . GLN A 1 173 ? -3.237 -3.754 15.130 1.00 88.12 173 GLN A CA 1
ATOM 1357 C C . GLN A 1 173 ? -4.647 -3.318 15.571 1.00 88.12 173 GLN A C 1
ATOM 1359 O O . GLN A 1 173 ? -5.073 -3.646 16.677 1.00 88.12 173 GLN A O 1
ATOM 1364 N N . ALA A 1 174 ? -5.384 -2.579 14.735 1.00 86.88 174 ALA A N 1
ATOM 1365 C CA . ALA A 1 174 ? -6.705 -2.044 15.077 1.00 86.88 174 ALA A CA 1
ATOM 1366 C C . ALA A 1 174 ? -7.797 -3.125 15.113 1.00 86.88 174 ALA A C 1
ATOM 1368 O O . ALA A 1 174 ? -8.721 -3.050 15.927 1.00 86.88 174 ALA A O 1
ATOM 1369 N N . PHE A 1 175 ? -7.689 -4.130 14.243 1.00 82.38 175 PHE A N 1
ATOM 1370 C CA . PHE A 1 175 ? -8.578 -5.290 14.207 1.00 82.38 175 PHE A CA 1
ATOM 1371 C C . PHE A 1 175 ? -8.135 -6.419 15.147 1.00 82.38 175 PHE A C 1
ATOM 1373 O O . PHE A 1 175 ? -8.916 -7.343 15.356 1.00 82.38 175 PHE A O 1
ATOM 1380 N N . GLN A 1 176 ? -6.929 -6.332 15.725 1.00 81.19 176 GLN A N 1
ATOM 1381 C CA . GLN A 1 176 ? -6.309 -7.375 16.553 1.00 81.19 176 GLN A CA 1
ATOM 1382 C C . GLN A 1 176 ? -6.238 -8.733 15.834 1.00 81.19 176 GLN A C 1
ATOM 1384 O O . GLN A 1 176 ? -6.476 -9.785 16.422 1.00 81.19 176 GLN A O 1
ATOM 1389 N N . GLN A 1 177 ? -5.951 -8.704 14.534 1.00 78.62 177 GLN A N 1
ATOM 1390 C CA . GLN A 1 177 ? -5.894 -9.880 13.667 1.00 78.62 177 GLN A CA 1
ATOM 1391 C C . GLN A 1 177 ? -4.749 -9.705 12.676 1.00 78.62 177 GLN A C 1
ATOM 1393 O O . GLN A 1 177 ? -4.627 -8.641 12.089 1.00 78.62 177 GLN A O 1
ATOM 1398 N N . GLU A 1 178 ? -3.943 -10.739 12.444 1.00 78.62 178 GLU A N 1
ATOM 1399 C CA . GLU A 1 178 ? -2.861 -10.709 11.448 1.00 78.62 178 GLU A CA 1
ATOM 1400 C C . GLU A 1 178 ? -3.393 -11.152 10.075 1.00 78.62 178 GLU A C 1
ATOM 1402 O O . GLU A 1 178 ? -3.286 -12.319 9.699 1.00 78.62 178 GLU A O 1
ATOM 1407 N N . ARG A 1 179 ? -4.019 -10.241 9.320 1.00 83.75 179 ARG A N 1
ATOM 1408 C CA . ARG A 1 179 ? -4.618 -10.550 8.003 1.00 83.75 179 ARG A CA 1
ATOM 1409 C C . ARG A 1 179 ? -4.064 -9.681 6.882 1.00 83.75 179 ARG A C 1
ATOM 1411 O O . ARG A 1 179 ? -3.728 -10.187 5.812 1.00 83.75 179 ARG A O 1
ATOM 1418 N N . TYR A 1 180 ? -3.959 -8.379 7.111 1.00 88.19 180 TYR A N 1
ATOM 1419 C CA . TYR A 1 180 ? -3.569 -7.400 6.105 1.00 88.19 180 TYR A CA 1
ATOM 1420 C C . TYR A 1 180 ? -2.079 -7.483 5.795 1.00 88.19 180 TYR A C 1
ATOM 1422 O O . TYR A 1 180 ? -1.691 -7.451 4.626 1.00 88.19 180 TYR A O 1
ATOM 1430 N N . PHE A 1 181 ? -1.234 -7.617 6.816 1.00 88.69 181 PHE A N 1
ATOM 1431 C CA . PHE A 1 181 ? 0.209 -7.637 6.639 1.00 88.69 181 PHE A CA 1
ATOM 1432 C C . PHE A 1 181 ? 0.725 -8.905 5.942 1.00 88.69 181 PHE A C 1
ATOM 1434 O O . PHE A 1 181 ? 1.478 -8.772 4.968 1.00 88.69 181 PHE A O 1
ATOM 1441 N N . PRO A 1 182 ? 0.303 -10.130 6.328 1.00 85.38 182 PRO A N 1
ATOM 1442 C CA . PRO A 1 182 ? 0.654 -11.338 5.581 1.00 85.38 182 PRO A CA 1
ATOM 1443 C C . PRO A 1 182 ? 0.195 -11.276 4.119 1.00 85.38 182 PRO A C 1
ATOM 1445 O O . PRO A 1 182 ? 0.973 -11.598 3.218 1.00 85.38 182 PRO A O 1
ATOM 1448 N N . TYR A 1 183 ? -1.025 -10.783 3.871 1.00 88.00 183 TYR A N 1
ATOM 1449 C CA . TYR A 1 183 ? -1.548 -10.600 2.517 1.00 88.00 183 TYR A CA 1
ATOM 1450 C C . TYR A 1 183 ? -0.711 -9.606 1.701 1.00 88.00 183 TYR A C 1
ATOM 1452 O O . TYR A 1 183 ? -0.328 -9.901 0.568 1.00 88.00 183 TYR A O 1
ATOM 1460 N N . LEU A 1 184 ? -0.364 -8.450 2.277 1.00 91.69 184 LEU A N 1
ATOM 1461 C CA . LEU A 1 184 ? 0.501 -7.471 1.621 1.00 91.69 184 LEU A CA 1
ATOM 1462 C C . LEU A 1 184 ? 1.857 -8.084 1.254 1.00 91.69 184 LEU A C 1
ATOM 1464 O O . LEU A 1 184 ? 2.345 -7.881 0.143 1.00 91.69 184 LEU A O 1
ATOM 1468 N N . ARG A 1 185 ? 2.460 -8.853 2.169 1.00 88.94 185 ARG A N 1
ATOM 1469 C CA . ARG A 1 185 ? 3.748 -9.518 1.947 1.00 88.94 185 ARG A CA 1
ATOM 1470 C C . ARG A 1 185 ? 3.682 -10.511 0.790 1.00 88.94 185 ARG A C 1
ATOM 1472 O O . ARG A 1 185 ? 4.583 -10.521 -0.047 1.00 88.94 185 ARG A O 1
ATOM 1479 N N . GLN A 1 186 ? 2.629 -11.323 0.732 1.00 87.62 186 GLN A N 1
ATOM 1480 C CA . GLN A 1 186 ? 2.406 -12.250 -0.374 1.00 87.62 186 GLN A CA 1
ATOM 1481 C C . GLN A 1 186 ? 2.262 -11.490 -1.699 1.00 87.62 186 GLN A C 1
ATOM 1483 O O . GLN A 1 186 ? 3.004 -11.753 -2.646 1.00 87.62 186 GLN A O 1
ATOM 1488 N N . ARG A 1 187 ? 1.383 -10.481 -1.745 1.00 89.31 187 ARG A N 1
ATOM 1489 C CA . ARG A 1 187 ? 1.167 -9.666 -2.948 1.00 89.31 187 ARG A CA 1
ATOM 1490 C C . ARG A 1 187 ? 2.419 -8.923 -3.395 1.00 89.31 187 ARG A C 1
ATOM 1492 O O . ARG A 1 187 ? 2.633 -8.772 -4.591 1.00 89.31 187 ARG A O 1
ATOM 1499 N N . TYR A 1 188 ? 3.260 -8.478 -2.466 1.00 91.50 188 TYR A N 1
ATOM 1500 C CA . TYR A 1 188 ? 4.546 -7.870 -2.791 1.00 91.50 188 TYR A CA 1
ATOM 1501 C C . TYR A 1 188 ? 5.439 -8.821 -3.587 1.00 91.50 188 TYR A C 1
ATOM 1503 O O . TYR A 1 188 ? 5.998 -8.415 -4.605 1.00 91.50 188 TYR A O 1
ATOM 1511 N N . ILE A 1 189 ? 5.541 -10.081 -3.156 1.00 88.06 189 ILE A N 1
ATOM 1512 C CA . ILE A 1 189 ? 6.338 -11.097 -3.850 1.00 88.06 189 ILE A CA 1
ATOM 1513 C C . ILE A 1 189 ? 5.744 -11.365 -5.235 1.00 88.06 189 ILE A C 1
ATOM 1515 O O . ILE A 1 189 ? 6.469 -11.266 -6.223 1.00 88.06 189 ILE A O 1
ATOM 1519 N N . GLU A 1 190 ? 4.435 -11.609 -5.316 1.00 87.50 190 GLU A N 1
ATOM 1520 C CA . GLU A 1 190 ? 3.734 -11.896 -6.575 1.00 87.50 190 GLU A CA 1
ATOM 1521 C C . GLU A 1 190 ? 3.883 -10.761 -7.598 1.00 87.50 190 GLU A C 1
ATOM 1523 O O . GLU A 1 190 ? 4.273 -10.997 -8.740 1.00 87.50 190 GLU A O 1
ATOM 1528 N N . ILE A 1 191 ? 3.641 -9.511 -7.185 1.00 88.00 191 ILE A N 1
ATOM 1529 C CA . ILE A 1 191 ? 3.804 -8.332 -8.048 1.00 88.00 191 ILE A CA 1
ATOM 1530 C C . ILE A 1 191 ? 5.272 -8.180 -8.456 1.00 88.00 191 ILE A C 1
ATOM 1532 O O . ILE A 1 191 ? 5.568 -7.858 -9.607 1.00 88.00 191 ILE A O 1
ATOM 1536 N N . SER A 1 192 ? 6.209 -8.429 -7.538 1.00 90.44 192 SER A N 1
ATOM 1537 C CA . SER A 1 192 ? 7.626 -8.294 -7.860 1.00 90.44 192 SER A CA 1
ATOM 1538 C C . SER A 1 192 ? 8.090 -9.284 -8.931 1.00 90.44 192 SER A C 1
ATOM 1540 O O . SER A 1 192 ? 8.806 -8.908 -9.860 1.00 90.44 192 SER A O 1
ATOM 1542 N N . GLU A 1 193 ? 7.617 -10.525 -8.838 1.00 89.94 193 GLU A N 1
ATOM 1543 C CA . GLU A 1 193 ? 7.899 -11.585 -9.799 1.00 89.94 193 GLU A CA 1
ATOM 1544 C C . GLU A 1 193 ? 7.257 -11.268 -11.154 1.00 89.94 193 GLU A C 1
ATOM 1546 O O . GLU A 1 193 ? 7.937 -11.318 -12.175 1.00 89.94 193 GLU A O 1
ATOM 1551 N N . MET A 1 194 ? 5.998 -10.823 -11.153 1.00 89.31 194 MET A N 1
ATOM 1552 C CA . MET A 1 194 ? 5.244 -10.508 -12.367 1.00 89.31 194 MET A CA 1
ATOM 1553 C C . MET A 1 194 ? 5.816 -9.320 -13.156 1.00 89.31 194 MET A C 1
ATOM 1555 O O . MET A 1 194 ? 5.948 -9.399 -14.374 1.00 89.31 194 MET A O 1
ATOM 1559 N N . TYR A 1 195 ? 6.161 -8.213 -12.491 1.00 90.69 195 TYR A N 1
ATOM 1560 C CA . TYR A 1 195 ? 6.530 -6.968 -13.184 1.00 90.69 195 TYR A CA 1
ATOM 1561 C C . TYR A 1 195 ? 8.034 -6.714 -13.286 1.00 90.69 195 TYR A C 1
ATOM 1563 O O . TYR A 1 195 ? 8.448 -5.882 -14.100 1.00 90.69 195 TYR A O 1
ATOM 1571 N N . PHE A 1 196 ? 8.849 -7.394 -12.474 1.00 91.44 196 PHE A N 1
ATOM 1572 C CA . PHE A 1 196 ? 10.306 -7.221 -12.458 1.00 91.44 196 PHE A CA 1
ATOM 1573 C C . PHE A 1 196 ? 11.079 -8.521 -12.708 1.00 91.44 196 PHE A C 1
ATOM 1575 O O . PHE A 1 196 ? 12.306 -8.500 -12.603 1.00 91.44 196 PHE A O 1
ATOM 1582 N N . ALA A 1 197 ? 10.388 -9.630 -13.013 1.00 89.50 197 ALA A N 1
ATOM 1583 C CA . ALA A 1 197 ? 10.971 -10.952 -13.270 1.00 89.50 197 ALA A CA 1
ATOM 1584 C C . ALA A 1 197 ? 11.908 -11.450 -12.151 1.00 89.50 197 ALA A C 1
ATOM 1586 O O . ALA A 1 197 ? 12.812 -12.254 -12.380 1.00 89.50 197 ALA A O 1
ATOM 1587 N N . ARG A 1 198 ? 11.730 -10.942 -10.925 1.00 87.31 198 ARG A N 1
ATOM 1588 C CA . ARG A 1 198 ? 12.537 -11.317 -9.764 1.00 87.31 198 ARG A CA 1
ATOM 1589 C C . ARG A 1 198 ? 11.734 -11.185 -8.486 1.00 87.31 198 ARG A C 1
ATOM 1591 O O . ARG A 1 198 ? 11.030 -10.199 -8.286 1.00 87.31 198 ARG A O 1
ATOM 1598 N N . ARG A 1 199 ? 11.931 -12.134 -7.573 1.00 86.00 199 ARG A N 1
ATOM 1599 C CA . ARG A 1 199 ? 11.402 -12.032 -6.214 1.00 86.00 199 ARG A CA 1
ATOM 1600 C C . ARG A 1 199 ? 12.202 -10.992 -5.453 1.00 86.00 199 ARG A C 1
ATOM 1602 O O . ARG A 1 199 ? 13.365 -11.208 -5.117 1.00 86.00 199 ARG A O 1
ATOM 1609 N N . LEU A 1 200 ? 11.588 -9.843 -5.213 1.00 84.62 200 LEU A N 1
ATOM 1610 C CA . LEU A 1 200 ? 12.177 -8.843 -4.339 1.00 84.62 200 LEU A CA 1
ATOM 1611 C C . LEU A 1 200 ? 12.055 -9.322 -2.894 1.00 84.62 200 LEU A C 1
ATOM 1613 O O . LEU A 1 200 ? 11.040 -9.898 -2.499 1.00 84.62 200 LEU A O 1
ATOM 1617 N N . ASN A 1 201 ? 13.080 -9.046 -2.089 1.00 77.88 201 ASN A N 1
ATOM 1618 C CA . ASN A 1 201 ? 12.979 -9.280 -0.656 1.00 77.88 201 ASN A CA 1
ATOM 1619 C C . ASN A 1 201 ? 11.839 -8.416 -0.105 1.00 77.88 201 ASN A C 1
ATOM 1621 O O . ASN A 1 201 ? 11.820 -7.210 -0.384 1.00 77.88 201 ASN A O 1
ATOM 1625 N N . PRO A 1 202 ? 10.886 -9.008 0.636 1.00 67.88 202 PRO A N 1
ATOM 1626 C CA . PRO A 1 202 ? 9.845 -8.240 1.289 1.00 67.88 202 PRO A CA 1
ATOM 1627 C C . PRO A 1 202 ? 10.478 -7.160 2.149 1.00 67.88 202 PRO A C 1
ATOM 1629 O O . PRO A 1 202 ? 11.474 -7.418 2.830 1.00 67.88 202 PRO A O 1
ATOM 1632 N N . ILE A 1 203 ? 9.894 -5.967 2.112 1.00 63.22 203 ILE A N 1
ATOM 1633 C CA . ILE A 1 203 ? 10.276 -4.882 3.009 1.00 63.22 203 ILE A CA 1
ATOM 1634 C C . ILE A 1 203 ? 10.144 -5.433 4.434 1.00 63.22 203 ILE A C 1
ATOM 1636 O O . ILE A 1 203 ? 9.044 -5.792 4.865 1.00 63.22 203 ILE A O 1
ATOM 1640 N N . GLN A 1 204 ? 11.280 -5.593 5.123 1.00 64.81 204 GLN A N 1
ATOM 1641 C CA . GLN A 1 204 ? 11.278 -5.957 6.538 1.00 64.81 204 GLN A CA 1
ATOM 1642 C C . GLN A 1 204 ? 10.520 -4.881 7.307 1.00 64.81 204 GLN A C 1
ATOM 1644 O O . GLN A 1 204 ? 10.497 -3.729 6.873 1.00 64.81 204 GLN A O 1
ATOM 1649 N N . ASP A 1 205 ? 9.895 -5.257 8.423 1.00 62.78 205 ASP A N 1
ATOM 1650 C CA . ASP A 1 205 ? 9.283 -4.276 9.311 1.00 62.78 205 ASP A CA 1
ATOM 1651 C C . ASP A 1 205 ? 10.313 -3.179 9.630 1.00 62.78 205 ASP A C 1
ATOM 1653 O O . ASP A 1 205 ? 11.335 -3.489 10.248 1.00 62.78 205 ASP A O 1
ATOM 1657 N N . PRO A 1 206 ? 10.106 -1.924 9.182 1.00 55.72 206 PRO A N 1
ATOM 1658 C CA . PRO A 1 206 ? 11.060 -0.855 9.425 1.00 55.72 206 PRO A CA 1
ATOM 1659 C C . PRO A 1 206 ? 11.131 -0.473 10.908 1.00 55.72 206 PRO A C 1
ATOM 1661 O O . PRO A 1 206 ? 12.089 0.179 11.303 1.00 55.72 206 PRO A O 1
ATOM 1664 N N . LEU A 1 207 ? 10.151 -0.889 11.718 1.00 57.34 207 LEU A N 1
ATOM 1665 C CA . LEU A 1 207 ? 10.143 -0.774 13.177 1.00 57.34 207 LEU A CA 1
ATOM 1666 C C . LEU A 1 207 ? 10.686 -2.035 13.863 1.00 57.34 207 LEU A C 1
ATOM 1668 O O . LEU A 1 207 ? 10.660 -2.133 15.088 1.00 57.34 207 LEU A O 1
ATOM 1672 N N . GLY A 1 208 ? 11.162 -3.010 13.083 1.00 52.78 208 GLY A N 1
ATOM 1673 C CA . GLY A 1 208 ? 11.772 -4.226 13.584 1.00 52.78 208 GLY A CA 1
ATOM 1674 C C . GLY A 1 208 ? 10.846 -4.992 14.520 1.00 52.78 208 GLY A C 1
ATOM 1675 O O . GLY A 1 208 ? 11.122 -5.098 15.715 1.00 52.78 208 GLY A O 1
ATOM 1676 N N . SER A 1 209 ? 9.787 -5.615 13.994 1.00 50.53 209 SER A N 1
ATOM 1677 C CA . SER A 1 209 ? 9.184 -6.765 14.663 1.00 50.53 209 SER A CA 1
ATOM 1678 C C . SER A 1 209 ? 10.308 -7.773 14.892 1.00 50.53 209 SER A C 1
ATOM 1680 O O . SER A 1 209 ? 10.747 -8.426 13.940 1.00 50.53 209 SER A O 1
ATOM 1682 N N . LYS A 1 210 ? 10.850 -7.825 16.117 1.00 46.06 210 LYS A N 1
ATOM 1683 C CA . LYS A 1 210 ? 11.921 -8.744 16.510 1.00 46.06 210 LYS A CA 1
ATOM 1684 C C . LYS A 1 210 ? 11.581 -10.100 15.916 1.00 46.06 210 LYS A C 1
ATOM 1686 O O . LYS A 1 210 ? 10.562 -10.682 16.289 1.00 46.06 210 LYS A O 1
ATOM 1691 N N . ALA A 1 211 ? 12.380 -10.557 14.952 1.00 41.06 211 ALA A N 1
ATOM 1692 C CA . ALA A 1 211 ? 12.234 -11.893 14.409 1.00 41.06 211 ALA A CA 1
ATOM 1693 C C . ALA A 1 211 ? 12.152 -12.827 15.616 1.00 41.06 211 ALA A C 1
ATOM 1695 O O . ALA A 1 211 ? 13.083 -12.845 16.425 1.00 41.06 211 ALA A O 1
ATOM 1696 N N . LYS A 1 212 ? 11.017 -13.519 15.802 1.00 41.69 212 LYS A N 1
ATOM 1697 C CA . LYS A 1 212 ? 10.941 -14.575 16.814 1.00 41.69 212 LYS A CA 1
ATOM 1698 C C . LYS A 1 212 ? 12.164 -15.458 16.556 1.00 41.69 212 LYS A C 1
ATOM 1700 O O . LYS A 1 212 ? 12.302 -15.915 15.415 1.00 41.69 212 LYS A O 1
ATOM 1705 N N . PRO A 1 213 ? 13.084 -15.616 17.527 1.00 40.44 213 PRO A N 1
ATOM 1706 C CA . PRO A 1 213 ? 14.262 -16.434 17.319 1.00 40.44 213 PRO A CA 1
ATOM 1707 C C . PRO A 1 213 ? 13.763 -17.794 16.855 1.00 40.44 213 PRO A C 1
ATOM 1709 O O . PRO A 1 213 ? 12.874 -18.386 17.471 1.00 40.44 213 PRO A O 1
ATOM 1712 N N . LYS A 1 214 ? 14.249 -18.207 15.685 1.00 44.81 214 LYS A N 1
ATOM 1713 C CA . LYS A 1 214 ? 13.951 -19.501 15.087 1.00 44.81 214 LYS A CA 1
ATOM 1714 C C . LYS A 1 214 ? 14.276 -20.519 16.175 1.00 44.81 214 LYS A C 1
ATOM 1716 O O . LYS A 1 214 ? 15.438 -20.613 16.550 1.00 44.81 214 LYS A O 1
ATOM 1721 N N . ALA A 1 215 ? 13.258 -21.161 16.749 1.00 46.97 215 ALA A N 1
ATOM 1722 C CA . ALA A 1 215 ? 13.469 -22.150 17.792 1.00 46.97 215 ALA A CA 1
ATOM 1723 C C . ALA A 1 215 ? 14.388 -23.217 17.194 1.00 46.97 215 ALA A C 1
ATOM 1725 O O . ALA A 1 215 ? 13.981 -23.951 16.289 1.00 46.97 215 ALA A O 1
ATOM 1726 N N . GLU A 1 216 ? 15.655 -23.213 17.604 1.00 45.69 216 GLU A N 1
ATOM 1727 C CA . GLU A 1 216 ? 16.587 -24.270 17.258 1.00 45.69 216 GLU A CA 1
ATOM 1728 C C . GLU A 1 216 ? 15.976 -25.547 17.812 1.00 45.69 216 GLU A C 1
ATOM 1730 O O . GLU A 1 216 ? 15.767 -25.695 19.016 1.00 45.69 216 GLU A O 1
ATOM 1735 N N . ARG A 1 217 ? 15.570 -26.422 16.891 1.00 53.09 217 ARG A N 1
ATOM 1736 C CA . ARG A 1 217 ? 15.052 -27.744 17.208 1.00 53.09 217 ARG A CA 1
ATOM 1737 C C . ARG A 1 217 ? 16.130 -28.418 18.075 1.00 53.09 217 ARG A C 1
ATOM 1739 O O . ARG A 1 217 ? 17.260 -28.518 17.590 1.00 53.09 217 ARG A O 1
ATOM 1746 N N . PRO A 1 218 ? 15.848 -28.798 19.334 1.00 51.88 218 PRO A N 1
ATOM 1747 C CA . PRO A 1 218 ? 16.874 -29.350 20.204 1.00 51.88 218 PRO A CA 1
ATOM 1748 C C . PRO A 1 218 ? 17.452 -30.603 19.550 1.00 51.88 218 PRO A C 1
ATOM 1750 O O . PRO A 1 218 ? 16.721 -31.510 19.153 1.00 51.88 218 PRO A O 1
ATOM 1753 N N . ALA A 1 219 ? 18.773 -30.615 19.394 1.00 54.56 219 ALA A N 1
ATOM 1754 C CA . ALA A 1 219 ? 19.528 -31.766 18.929 1.00 54.56 219 ALA A CA 1
ATOM 1755 C C . ALA A 1 219 ? 19.580 -32.815 20.051 1.00 54.56 219 ALA A C 1
ATOM 1757 O O . ALA A 1 219 ? 20.600 -32.980 20.710 1.00 54.56 219 ALA A O 1
ATOM 1758 N N . SER A 1 220 ? 18.458 -33.476 20.323 1.00 60.28 220 SER A N 1
ATOM 1759 C CA . SER A 1 220 ? 18.403 -34.625 21.227 1.00 60.28 220 SER A CA 1
ATOM 1760 C C . SER A 1 220 ? 17.238 -35.537 20.849 1.00 60.28 220 SER A C 1
ATOM 1762 O O . SER A 1 220 ? 16.262 -35.660 21.580 1.00 60.28 220 SER A O 1
ATOM 1764 N N . GLU A 1 221 ? 17.316 -36.140 19.667 1.00 53.53 221 GLU A N 1
ATOM 1765 C CA . GLU A 1 221 ? 16.473 -37.288 19.322 1.00 53.53 221 GLU A CA 1
ATOM 1766 C C . GLU A 1 221 ? 17.221 -38.168 18.312 1.00 53.53 221 GLU A C 1
ATOM 1768 O O . GLU A 1 221 ? 16.859 -38.295 17.150 1.00 53.53 221 GLU A O 1
ATOM 1773 N N . PHE A 1 222 ? 18.363 -38.683 18.761 1.00 50.84 222 PHE A N 1
ATOM 1774 C CA . PHE A 1 222 ? 19.017 -39.871 18.220 1.00 50.84 222 PHE A CA 1
ATOM 1775 C C . PHE A 1 222 ? 19.675 -40.555 19.420 1.00 50.84 222 PHE A C 1
ATOM 1777 O O . PHE A 1 222 ? 20.838 -40.298 19.731 1.00 50.84 222 PHE A O 1
ATOM 1784 N N . GLU A 1 223 ? 18.867 -41.324 20.150 1.00 54.88 223 GLU A N 1
ATOM 1785 C CA . GLU A 1 223 ? 19.354 -42.494 20.890 1.00 54.88 223 GLU A CA 1
ATOM 1786 C C . GLU A 1 223 ? 19.456 -43.682 19.928 1.00 54.88 223 GLU A C 1
ATOM 1788 O O . GLU A 1 223 ? 18.563 -43.811 19.055 1.00 54.88 223 GLU A O 1
#

Secondary structure (DSSP, 8-state):
-----------------------PPPPPPPP---------------------------S-----GGG--GGGGGTTT-SSPPPPHHHHHHHHHHHHHHHHT--SHHHHHHHHHHHHHHHHH-HHHHHHHHHHHHHHHHHHHHHGGGTS-HHHHHHHHHHHHHHHHHHHHHHHHHHTSS-HHHHHHHHHHHHHHHHHSS-PPP---TT---PPP-----S----

Organism: NCBI:txid1513793

pLDDT: mean 70.58, std 21.97, range [29.25, 97.06]

Foldseek 3Di:
DDDDDDDDDDDDDDDDDDDDDDDDDDDDDPDPDDDDDDDDDDDDDDDDPDDDDDDPDPDPDDDDPVPDDPVCVVVPQPPDDQDDVVLLVVVLVVLLVQLVVDDAPVSLVVSLVVLLVVCLVPVSSLVNSLVVLLVVLLVVLVVCLVPDDPVVNVVVSVSSLSSSQSSQVSSCVSVVHNDSNVVSQVSQQVSCCVRVVDRDDRDADSNPPPDPPPPPPDPPDDD

Sequence (223 aa):
MAWACGISIIFVISSLSACSSQESPPPEEPSFEDLDAAEEADPLLEDITETVTSGANNDGEIIHPEDMKPWTLKAMVMTAKKPPEEELIRCRNEIFAITQETFNESGLLVAKEKIFADVNQNRIRYHWCFYFSMMVVDSKLKSDAMGKSIKERLSGFHKEMKALWILASTLDQAFQQERYFPYLRQRYIEISEMYFARRLNPIQDPLGSKAKPKAERPASEFE

Radius of gyration: 27.28 Å; chains: 1; bounding box: 51×98×65 Å